Protein AF-A0A0E9LWM4-F1 (afdb_monomer)

InterPro domains:
  IPR005920 Imidazolonepropionase [PTHR42752] (3-255)
  IPR013108 Amidohydrolase 3 [PF07969] (67-231)
  IPR032466 Metal-dependent hydrolase [SSF51556] (3-216)

Structure (mmCIF, N/CA/C/O backbone):
data_AF-A0A0E9LWM4-F1
#
_entry.id   AF-A0A0E9LWM4-F1
#
loop_
_atom_site.group_PDB
_atom_site.id
_atom_site.type_symbol
_atom_site.label_atom_id
_atom_site.label_alt_id
_atom_site.label_comp_id
_atom_site.label_asym_id
_atom_site.label_entity_id
_atom_site.label_seq_id
_atom_site.pdbx_PDB_ins_code
_atom_site.Cartn_x
_atom_site.Cartn_y
_atom_site.Cartn_z
_atom_site.occupancy
_atom_site.B_iso_or_equiv
_atom_site.auth_seq_id
_atom_site.auth_comp_id
_atom_site.auth_asym_id
_atom_site.auth_atom_id
_atom_site.pdbx_PDB_model_num
ATOM 1 N N . MET A 1 1 ? 18.763 -10.285 -9.146 1.00 68.38 1 MET A N 1
ATOM 2 C CA . MET A 1 1 ? 17.751 -11.094 -8.396 1.00 68.38 1 MET A CA 1
ATOM 3 C C . MET A 1 1 ? 16.969 -11.941 -9.397 1.00 68.38 1 MET A C 1
ATOM 5 O O . MET A 1 1 ? 16.764 -11.478 -10.507 1.00 68.38 1 MET A O 1
ATOM 9 N N . SER A 1 2 ? 16.616 -13.193 -9.080 1.00 87.00 2 SER A N 1
ATOM 10 C CA . SER A 1 2 ? 16.113 -14.162 -10.077 1.00 87.00 2 SER A CA 1
ATOM 11 C C . SER A 1 2 ? 14.647 -14.530 -9.843 1.00 87.00 2 SER A C 1
ATOM 13 O O . SER A 1 2 ? 14.146 -14.398 -8.728 1.00 87.00 2 SER A O 1
ATOM 15 N N . VAL A 1 3 ? 13.989 -15.102 -10.860 1.00 92.06 3 VAL A N 1
ATOM 16 C CA . VAL A 1 3 ? 12.615 -15.645 -10.767 1.00 92.06 3 VAL A CA 1
ATOM 17 C C . VAL A 1 3 ? 12.435 -16.563 -9.552 1.00 92.06 3 VAL A C 1
ATOM 19 O O . VAL A 1 3 ? 11.403 -16.521 -8.891 1.00 92.06 3 VAL A O 1
ATOM 22 N N . ASN A 1 4 ? 13.435 -17.385 -9.226 1.00 94.69 4 ASN A N 1
ATOM 23 C CA . ASN A 1 4 ? 13.350 -18.292 -8.080 1.00 94.69 4 ASN A CA 1
ATOM 24 C C . ASN A 1 4 ? 13.408 -17.548 -6.738 1.00 94.69 4 ASN A C 1
ATOM 26 O O . ASN A 1 4 ? 12.760 -17.978 -5.788 1.00 94.69 4 ASN A O 1
ATOM 30 N N . HIS A 1 5 ? 14.151 -16.440 -6.654 1.00 95.62 5 HIS A N 1
ATOM 31 C CA . HIS A 1 5 ? 14.196 -15.614 -5.448 1.00 95.62 5 HIS A CA 1
ATOM 32 C C . HIS A 1 5 ? 12.851 -14.921 -5.193 1.00 95.62 5 HIS A C 1
ATOM 34 O O . HIS A 1 5 ? 12.358 -14.978 -4.070 1.00 95.62 5 HIS A O 1
ATOM 40 N N . GLU A 1 6 ? 12.214 -14.375 -6.231 1.00 97.19 6 GLU A N 1
ATOM 41 C CA . GLU A 1 6 ? 10.876 -13.768 -6.127 1.00 97.19 6 GLU A CA 1
ATOM 42 C C . GLU A 1 6 ? 9.819 -14.784 -5.675 1.00 97.19 6 GLU A C 1
ATOM 44 O O . GLU A 1 6 ? 9.069 -14.559 -4.724 1.00 97.19 6 GLU A O 1
ATOM 49 N N . LEU A 1 7 ? 9.806 -15.970 -6.296 1.00 98.06 7 LEU A N 1
ATOM 50 C CA . LEU A 1 7 ? 8.892 -17.045 -5.900 1.00 98.06 7 LEU A CA 1
ATOM 51 C C . LEU A 1 7 ? 9.138 -17.504 -4.460 1.00 98.06 7 LEU A C 1
ATOM 53 O O . LEU A 1 7 ? 8.176 -17.786 -3.747 1.00 98.06 7 LEU A O 1
ATOM 57 N N . LYS A 1 8 ? 10.402 -17.559 -4.023 1.00 98.19 8 LYS A N 1
ATOM 58 C CA . LYS A 1 8 ? 10.760 -17.914 -2.645 1.00 98.19 8 LYS A CA 1
ATOM 59 C C . LYS A 1 8 ? 10.192 -16.905 -1.643 1.00 98.19 8 LYS A C 1
ATOM 61 O O . LYS A 1 8 ? 9.679 -17.329 -0.612 1.00 98.19 8 LYS A O 1
ATOM 66 N N . ILE A 1 9 ? 10.247 -15.604 -1.935 1.00 97.94 9 ILE A N 1
ATOM 67 C CA . ILE A 1 9 ? 9.676 -14.566 -1.059 1.00 97.94 9 ILE A CA 1
ATOM 68 C C . ILE A 1 9 ? 8.156 -14.718 -0.970 1.00 97.94 9 ILE A C 1
ATOM 70 O O . ILE A 1 9 ? 7.614 -14.775 0.131 1.00 97.94 9 ILE A O 1
ATOM 74 N N . LEU A 1 10 ? 7.463 -14.878 -2.101 1.00 98.38 10 LEU A N 1
ATOM 75 C CA . LEU A 1 10 ? 6.009 -15.077 -2.093 1.00 98.38 10 LEU A CA 1
ATOM 76 C C . LEU A 1 10 ? 5.598 -16.366 -1.361 1.00 98.38 10 LEU A C 1
ATOM 78 O O . LEU A 1 10 ? 4.592 -16.398 -0.652 1.00 98.38 10 LEU A O 1
ATOM 82 N N . GLN A 1 11 ? 6.393 -17.432 -1.484 1.00 98.06 11 GLN A N 1
ATOM 83 C CA . GLN A 1 11 ? 6.193 -18.662 -0.716 1.00 98.06 11 GLN A CA 1
ATOM 84 C C . GLN A 1 11 ? 6.401 -18.445 0.785 1.00 98.06 11 GLN A C 1
ATOM 86 O O . GLN A 1 11 ? 5.624 -18.984 1.571 1.00 98.06 11 GLN A O 1
ATOM 91 N N . ALA A 1 12 ? 7.401 -17.652 1.177 1.00 98.06 12 ALA A N 1
ATOM 92 C CA . ALA A 1 12 ? 7.633 -17.300 2.573 1.00 98.06 12 ALA A CA 1
ATOM 93 C C . ALA A 1 12 ? 6.464 -16.484 3.148 1.00 98.06 12 ALA A C 1
ATOM 95 O O . ALA A 1 12 ? 6.026 -16.781 4.254 1.00 98.06 12 ALA A O 1
ATOM 96 N N . ILE A 1 13 ? 5.894 -15.541 2.384 1.00 97.81 13 ILE A N 1
ATOM 97 C CA . ILE A 1 13 ? 4.685 -14.801 2.792 1.00 97.81 13 ILE A CA 1
ATOM 98 C C . ILE A 1 13 ? 3.521 -15.771 3.017 1.00 97.81 13 ILE A C 1
ATOM 100 O O . ILE A 1 13 ? 2.882 -15.731 4.063 1.00 97.81 13 ILE A O 1
ATOM 104 N N . ARG A 1 14 ? 3.283 -16.700 2.082 1.00 96.62 14 ARG A N 1
ATOM 105 C CA . ARG A 1 14 ? 2.223 -17.709 2.229 1.00 96.62 14 ARG A CA 1
ATOM 106 C C . ARG A 1 14 ? 2.438 -18.619 3.440 1.00 96.62 14 ARG A C 1
ATOM 108 O O . ARG A 1 14 ? 1.474 -19.007 4.083 1.00 96.62 14 ARG A O 1
ATOM 115 N N . GLN A 1 15 ? 3.681 -18.990 3.743 1.00 96.88 15 GLN A N 1
ATOM 116 C CA . GLN A 1 15 ? 3.995 -19.763 4.947 1.00 96.88 15 GLN A CA 1
ATOM 117 C C . GLN A 1 15 ? 3.757 -18.935 6.212 1.00 96.88 15 GLN A C 1
ATOM 119 O O . GLN A 1 15 ? 3.125 -19.428 7.142 1.00 96.88 15 GLN A O 1
ATOM 124 N N . ALA A 1 16 ? 4.205 -17.679 6.234 1.00 97.25 16 ALA A N 1
ATOM 125 C CA . ALA A 1 16 ? 4.017 -16.775 7.363 1.00 97.25 16 ALA A CA 1
ATOM 126 C C . ALA A 1 16 ? 2.532 -16.536 7.671 1.00 97.25 16 ALA A C 1
ATOM 128 O O . ALA A 1 16 ? 2.163 -16.578 8.839 1.00 97.25 16 ALA A O 1
ATOM 129 N N . ASP A 1 17 ? 1.681 -16.405 6.648 1.00 96.25 17 ASP A N 1
ATOM 130 C CA . ASP A 1 17 ? 0.223 -16.246 6.790 1.00 96.25 17 ASP A CA 1
ATOM 131 C C . ASP A 1 17 ? -0.431 -17.397 7.578 1.00 96.25 17 ASP A C 1
ATOM 133 O O . ASP A 1 17 ? -1.412 -17.200 8.284 1.00 96.25 17 ASP A O 1
ATOM 137 N N . THR A 1 18 ? 0.147 -18.605 7.530 1.00 94.81 18 THR A N 1
ATOM 138 C CA . THR A 1 18 ? -0.338 -19.755 8.322 1.00 94.81 18 THR A CA 1
ATOM 139 C C . THR A 1 18 ? 0.151 -19.767 9.772 1.00 94.81 18 THR A C 1
ATOM 141 O O . THR A 1 18 ? -0.353 -20.540 10.584 1.00 94.81 18 THR A O 1
ATOM 144 N N . LEU A 1 19 ? 1.155 -18.948 10.093 1.00 94.88 19 LEU A N 1
ATOM 145 C CA . LEU A 1 19 ? 1.850 -18.936 11.382 1.00 94.88 19 LEU A CA 1
ATOM 146 C C . LEU A 1 19 ? 1.537 -17.688 12.212 1.00 94.88 19 LEU A C 1
ATOM 148 O O . LEU A 1 19 ? 1.770 -17.692 13.421 1.00 94.88 19 LEU A O 1
ATOM 152 N N . CYS A 1 20 ? 1.050 -16.618 11.585 1.00 91.94 20 CYS A N 1
ATOM 153 C CA . CYS A 1 20 ? 0.749 -15.362 12.253 1.00 91.94 20 CYS A CA 1
ATOM 154 C C . CYS A 1 20 ? -0.759 -15.112 12.373 1.00 91.94 20 CYS A C 1
ATOM 156 O O . CYS A 1 20 ? -1.565 -15.613 11.599 1.00 91.94 20 CYS A O 1
ATOM 158 N N . VAL A 1 21 ? -1.142 -14.310 13.368 1.00 91.06 21 VAL A N 1
ATOM 159 C CA . VAL A 1 21 ? -2.535 -13.877 13.563 1.00 91.06 21 VAL A CA 1
ATOM 160 C C . VAL A 1 21 ? -3.035 -12.943 12.445 1.00 91.06 21 VAL A C 1
ATOM 162 O O . VAL A 1 21 ? -4.185 -13.096 12.021 1.00 91.06 21 VAL A O 1
ATOM 165 N N . PRO A 1 22 ? -2.245 -11.959 11.960 1.00 91.44 22 PRO A N 1
ATOM 166 C CA . PRO A 1 22 ? -2.664 -11.118 10.845 1.00 91.44 22 PRO A CA 1
ATOM 167 C C . PRO A 1 22 ? -2.843 -11.933 9.565 1.00 91.44 22 PRO A C 1
ATOM 169 O O . PRO A 1 22 ? -2.058 -12.834 9.296 1.00 91.44 22 PRO A O 1
ATOM 172 N N . GLN A 1 23 ? -3.827 -11.552 8.748 1.00 94.75 23 GLN A N 1
ATOM 173 C CA . GLN A 1 23 ? -3.911 -12.043 7.375 1.00 94.75 23 GLN A CA 1
ATOM 174 C C . GLN A 1 23 ? -2.928 -11.265 6.496 1.00 94.75 23 GLN A C 1
ATOM 176 O O . GLN A 1 23 ? -2.964 -10.032 6.468 1.00 94.75 23 GLN A O 1
ATOM 181 N N . LEU A 1 24 ? -2.106 -11.981 5.739 1.00 97.06 24 LEU A N 1
ATOM 182 C CA . LEU A 1 24 ? -1.157 -11.427 4.784 1.00 97.06 24 LEU A CA 1
ATOM 183 C C . LEU A 1 24 ? -1.731 -11.501 3.366 1.00 97.06 24 LEU A C 1
ATOM 185 O O . LEU A 1 24 ? -2.231 -12.532 2.921 1.00 97.06 24 LEU A O 1
ATOM 189 N N . ILE A 1 25 ? -1.639 -10.393 2.630 1.00 97.19 25 ILE A N 1
ATOM 190 C CA . ILE A 1 25 ? -2.068 -10.313 1.230 1.00 97.19 25 ILE A CA 1
ATOM 191 C C . ILE A 1 25 ? -0.820 -10.101 0.375 1.00 97.19 25 ILE A C 1
ATOM 193 O O . ILE A 1 25 ? -0.285 -8.993 0.355 1.00 97.19 25 ILE A O 1
ATOM 197 N N . PRO A 1 26 ? -0.318 -11.149 -0.298 1.00 98.06 26 PRO A N 1
ATOM 198 C CA . PRO A 1 26 ? 0.911 -11.053 -1.069 1.00 98.06 26 PRO A CA 1
ATOM 199 C C . PRO A 1 26 ? 0.722 -10.230 -2.348 1.00 98.06 26 PRO A C 1
ATOM 201 O O . PRO A 1 26 ? -0.233 -10.429 -3.106 1.00 98.06 26 PRO A O 1
ATOM 204 N N . THR A 1 27 ? 1.709 -9.378 -2.621 1.00 98.50 27 THR A N 1
ATOM 205 C CA . THR A 1 27 ? 1.871 -8.627 -3.870 1.00 98.50 27 THR A CA 1
ATOM 206 C C . THR A 1 27 ? 3.224 -8.975 -4.484 1.00 98.50 27 THR A C 1
ATOM 208 O O . THR A 1 27 ? 4.239 -9.013 -3.792 1.00 98.50 27 THR A O 1
ATOM 211 N N . CYS A 1 28 ? 3.251 -9.260 -5.785 1.00 98.56 28 CYS A N 1
ATOM 212 C CA . CYS A 1 28 ? 4.482 -9.551 -6.515 1.00 98.56 28 CYS A CA 1
ATOM 213 C C . CYS A 1 28 ? 5.136 -8.252 -7.015 1.00 98.56 28 CYS A C 1
ATOM 215 O O .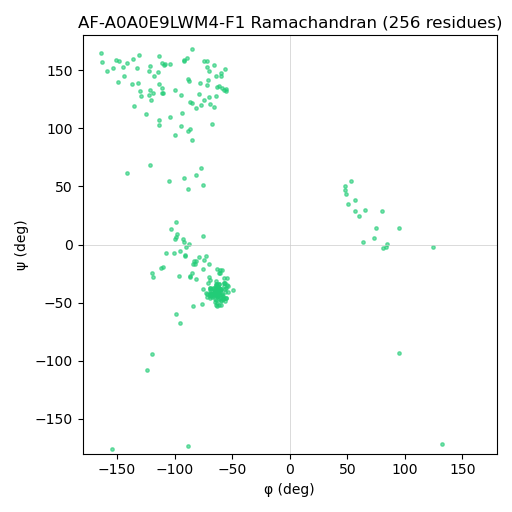 CYS A 1 28 ? 4.750 -7.737 -8.065 1.00 98.56 28 CYS A O 1
ATOM 217 N N . LEU A 1 29 ? 6.153 -7.767 -6.296 1.00 98.38 29 LEU A N 1
ATOM 218 C CA . LEU A 1 29 ? 6.945 -6.574 -6.632 1.00 98.38 29 LEU A CA 1
ATOM 219 C C . LEU A 1 29 ? 8.336 -6.954 -7.178 1.00 98.38 29 LEU A C 1
ATOM 221 O O . LEU A 1 29 ? 9.372 -6.521 -6.690 1.00 98.38 29 LEU A O 1
ATOM 225 N N . ALA A 1 30 ? 8.374 -7.789 -8.218 1.00 97.75 30 ALA A N 1
ATOM 226 C CA . ALA A 1 30 ? 9.635 -8.142 -8.886 1.00 97.75 30 ALA A CA 1
ATOM 227 C C . ALA A 1 30 ? 10.173 -7.011 -9.784 1.00 97.75 30 ALA A C 1
ATOM 229 O O . ALA A 1 30 ? 11.364 -6.960 -10.102 1.00 97.75 30 ALA A O 1
ATOM 230 N N . ALA A 1 31 ? 9.289 -6.094 -10.192 1.00 98.00 31 ALA A N 1
ATOM 231 C CA . ALA A 1 31 ? 9.617 -4.868 -10.909 1.00 98.00 31 ALA A CA 1
ATOM 232 C C . ALA A 1 31 ? 9.916 -3.719 -9.924 1.00 98.00 31 ALA A C 1
ATOM 234 O O . ALA A 1 31 ? 9.382 -2.622 -10.050 1.00 98.00 31 ALA A O 1
ATOM 235 N N . HIS A 1 32 ? 10.753 -3.984 -8.918 1.00 97.38 32 HIS A N 1
ATOM 236 C CA . HIS A 1 32 ? 11.176 -2.975 -7.944 1.00 97.38 32 HIS A CA 1
ATOM 237 C C . HIS A 1 32 ? 12.356 -2.152 -8.469 1.00 97.38 32 HIS A C 1
ATOM 239 O O . HIS A 1 32 ? 12.307 -0.935 -8.521 1.00 97.38 32 HIS A O 1
ATOM 245 N N . LEU A 1 33 ? 13.420 -2.817 -8.910 1.00 96.12 33 LEU A N 1
ATOM 246 C CA . LEU A 1 33 ? 14.561 -2.195 -9.576 1.00 96.12 33 LEU A CA 1
ATOM 247 C C . LEU A 1 33 ? 15.072 -3.151 -10.645 1.00 96.12 33 LEU A C 1
ATOM 249 O O . LEU A 1 33 ? 14.944 -4.371 -10.501 1.00 96.12 33 LEU A O 1
ATOM 253 N N . LEU A 1 34 ? 15.690 -2.609 -11.692 1.00 96.06 34 LEU A N 1
ATOM 254 C CA . LEU A 1 34 ? 16.446 -3.418 -12.639 1.00 96.06 34 LEU A CA 1
ATOM 255 C C . LEU A 1 34 ? 17.666 -4.018 -11.915 1.00 96.06 34 LEU A C 1
ATOM 257 O O . LEU A 1 34 ? 18.506 -3.262 -11.413 1.00 96.06 34 LEU A O 1
ATOM 261 N N . PRO A 1 35 ? 17.796 -5.356 -11.817 1.00 94.56 35 PRO A N 1
ATOM 262 C CA . PRO A 1 35 ? 18.951 -5.948 -11.164 1.00 94.56 35 PRO A CA 1
ATOM 263 C C . PRO A 1 35 ? 20.245 -5.578 -11.892 1.00 94.56 35 PRO A C 1
ATOM 265 O O . PRO A 1 35 ? 20.317 -5.660 -13.114 1.00 94.56 35 PRO A O 1
ATOM 268 N N . ARG A 1 36 ? 21.291 -5.217 -11.139 1.00 92.62 36 ARG A N 1
ATOM 269 C CA . ARG A 1 36 ? 22.600 -4.827 -11.705 1.00 92.62 36 ARG A CA 1
ATOM 270 C C . ARG A 1 36 ? 23.263 -5.938 -12.525 1.00 92.62 36 ARG A C 1
ATOM 272 O O . ARG A 1 36 ? 24.119 -5.655 -13.350 1.00 92.62 36 ARG A O 1
ATOM 279 N N . ASP A 1 37 ? 22.900 -7.184 -12.240 1.00 93.06 37 ASP A N 1
ATOM 280 C CA . ASP A 1 37 ? 23.371 -8.403 -12.894 1.00 93.06 37 ASP A CA 1
ATOM 281 C C . ASP A 1 37 ? 22.488 -8.844 -14.075 1.00 93.06 37 ASP A C 1
ATOM 283 O O . ASP A 1 37 ? 22.749 -9.888 -14.669 1.00 93.06 37 ASP A O 1
ATOM 287 N N . PHE A 1 38 ? 21.434 -8.092 -14.414 1.00 94.56 38 PHE A N 1
ATOM 288 C CA . PHE A 1 38 ? 20.589 -8.396 -15.564 1.00 94.56 38 PHE A CA 1
ATOM 289 C C . PHE A 1 38 ? 21.185 -7.807 -16.847 1.00 94.56 38 PHE A C 1
ATOM 291 O O . PHE A 1 38 ? 21.364 -6.596 -16.967 1.00 94.56 38 PHE A O 1
ATOM 298 N N . GLU A 1 39 ? 21.456 -8.665 -17.827 1.00 94.19 39 GLU A N 1
ATOM 299 C CA . GLU A 1 39 ? 21.885 -8.241 -19.157 1.00 94.19 39 GLU A CA 1
ATOM 300 C C . GLU A 1 39 ? 20.671 -7.837 -20.002 1.00 94.19 39 GLU A C 1
ATOM 302 O O . GLU A 1 39 ? 19.802 -8.659 -20.294 1.00 94.19 39 GLU A O 1
ATOM 307 N N . GLY A 1 40 ? 20.618 -6.571 -20.415 1.00 94.44 40 GLY A N 1
ATOM 308 C CA . GLY A 1 40 ? 19.570 -6.046 -21.289 1.00 94.44 40 GLY A CA 1
ATOM 309 C C . GLY A 1 40 ? 18.972 -4.739 -20.784 1.00 94.44 40 GLY A C 1
ATOM 310 O O . GLY A 1 40 ? 19.467 -4.115 -19.847 1.00 94.44 40 GLY A O 1
ATOM 311 N N . SER A 1 41 ? 17.903 -4.307 -21.443 1.00 96.44 41 SER A N 1
ATOM 312 C CA . SER A 1 41 ? 17.168 -3.096 -21.081 1.00 96.44 41 SER A CA 1
ATOM 313 C C . SER A 1 41 ? 16.122 -3.353 -19.990 1.00 96.44 41 SER A C 1
ATOM 315 O O . SER A 1 41 ? 15.737 -4.494 -19.718 1.00 96.44 41 SER A O 1
ATOM 317 N N . GLU A 1 42 ? 15.571 -2.276 -19.420 1.00 96.56 42 GLU A N 1
ATOM 318 C CA . GLU A 1 42 ? 14.389 -2.363 -18.552 1.00 96.56 42 GLU A CA 1
ATOM 319 C C . GLU A 1 42 ? 13.218 -3.098 -19.230 1.00 96.56 42 GLU A C 1
ATOM 321 O O . GLU A 1 42 ? 12.502 -3.870 -18.591 1.00 96.56 42 GLU A O 1
ATOM 326 N N . ALA A 1 43 ? 13.051 -2.923 -20.545 1.00 97.06 43 ALA A N 1
ATOM 327 C CA . ALA A 1 43 ? 11.993 -3.567 -21.309 1.00 97.06 43 ALA A CA 1
ATOM 328 C C . ALA A 1 43 ? 12.222 -5.081 -21.425 1.00 97.06 43 ALA A C 1
ATOM 330 O O . ALA A 1 43 ? 11.262 -5.850 -21.323 1.00 97.06 43 ALA A O 1
ATOM 331 N N . ASP A 1 44 ? 13.477 -5.510 -21.583 1.00 97.69 44 ASP A N 1
ATOM 332 C CA . ASP A 1 44 ? 13.845 -6.928 -21.615 1.00 97.69 44 ASP A CA 1
ATOM 333 C C . ASP A 1 44 ? 13.595 -7.585 -20.256 1.00 97.69 44 ASP A C 1
ATOM 335 O O . ASP A 1 44 ? 13.032 -8.680 -20.197 1.00 97.69 44 ASP A O 1
ATOM 339 N N . TYR A 1 45 ? 13.917 -6.892 -19.159 1.00 98.12 45 TYR A N 1
ATOM 340 C CA . TYR A 1 45 ? 13.648 -7.385 -17.808 1.00 98.12 45 TYR A CA 1
ATOM 341 C C . TYR A 1 45 ? 12.150 -7.511 -17.528 1.00 98.12 45 TYR A C 1
ATOM 343 O O . TYR A 1 45 ? 11.681 -8.575 -17.121 1.00 98.12 45 TYR A O 1
ATOM 351 N N . LEU A 1 46 ? 11.361 -6.471 -17.808 1.00 98.44 46 LEU A N 1
ATOM 352 C CA . LEU A 1 46 ? 9.908 -6.529 -17.624 1.00 98.44 46 LEU A CA 1
ATOM 353 C C . LEU A 1 46 ? 9.267 -7.604 -18.515 1.00 98.44 46 LEU A C 1
ATOM 355 O O . LEU A 1 46 ? 8.366 -8.321 -18.072 1.00 98.44 46 LEU A O 1
ATOM 359 N N . SER A 1 47 ? 9.762 -7.780 -19.745 1.00 98.12 47 SER A N 1
ATOM 360 C CA . SER A 1 47 ? 9.361 -8.888 -20.617 1.00 98.12 47 SER A CA 1
ATOM 361 C C . SER A 1 47 ? 9.719 -10.243 -19.999 1.00 98.12 47 SER A C 1
ATOM 363 O O . SER A 1 47 ? 8.884 -11.150 -19.977 1.00 98.12 47 SER A O 1
ATOM 365 N N . HIS A 1 48 ? 10.918 -10.386 -19.430 1.00 98.19 48 HIS A N 1
ATOM 366 C CA . HIS A 1 48 ? 11.336 -11.599 -18.733 1.00 98.19 48 HIS A CA 1
ATOM 367 C C . HIS A 1 48 ? 10.397 -11.932 -17.561 1.00 98.19 48 HIS A C 1
ATOM 369 O O . HIS A 1 48 ? 9.963 -13.081 -17.427 1.00 98.19 48 HIS A O 1
ATOM 375 N N . LEU A 1 49 ? 10.003 -10.938 -16.756 1.00 98.44 49 LEU A N 1
ATOM 376 C CA . LEU A 1 49 ? 9.039 -11.126 -15.666 1.00 98.44 49 LEU A CA 1
ATOM 377 C C . LEU A 1 49 ? 7.677 -11.614 -16.181 1.00 98.44 49 LEU A C 1
ATOM 379 O O . LEU A 1 49 ? 7.127 -12.582 -15.644 1.00 98.44 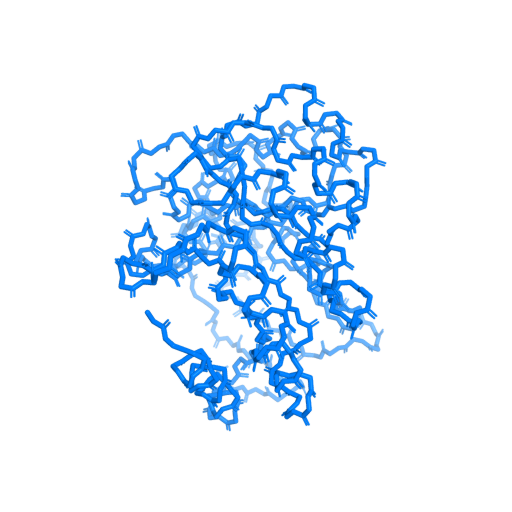49 LEU A O 1
ATOM 383 N N . VAL A 1 50 ? 7.159 -11.000 -17.249 1.00 98.56 50 VAL A N 1
ATOM 384 C CA . VAL A 1 50 ? 5.872 -11.374 -17.862 1.00 98.56 50 VAL A CA 1
ATOM 385 C C . VAL A 1 50 ? 5.888 -12.807 -18.394 1.00 98.56 50 VAL A C 1
ATOM 387 O O . VAL A 1 50 ? 4.908 -13.527 -18.217 1.00 98.56 50 VAL A O 1
ATOM 390 N N . HIS A 1 51 ? 6.981 -13.251 -19.018 1.00 98.25 51 HIS A N 1
ATOM 391 C CA . HIS A 1 51 ? 7.036 -14.576 -19.645 1.00 98.25 51 HIS A CA 1
ATOM 392 C C . HIS A 1 51 ? 7.453 -15.698 -18.684 1.00 98.25 51 HIS A C 1
ATOM 394 O O . HIS A 1 51 ? 7.043 -16.845 -18.873 1.00 98.25 51 HIS A O 1
ATOM 400 N N . HIS A 1 52 ? 8.242 -15.402 -17.645 1.00 98.12 52 HIS A N 1
ATOM 401 C CA . HIS A 1 52 ? 8.861 -16.441 -16.812 1.00 98.12 52 HIS A CA 1
ATOM 402 C C . HIS A 1 52 ? 8.450 -16.421 -15.337 1.00 98.12 52 HIS A C 1
ATOM 404 O O . HIS A 1 52 ? 8.466 -17.487 -14.707 1.00 98.12 52 HIS A O 1
ATOM 410 N N . LEU A 1 53 ? 8.073 -15.263 -14.781 1.00 98.44 53 LEU A N 1
ATOM 411 C CA . LEU A 1 53 ? 7.674 -15.132 -13.376 1.00 98.44 53 LEU A CA 1
ATOM 412 C C . LEU A 1 53 ? 6.153 -15.136 -13.213 1.00 98.44 53 LEU A C 1
ATOM 414 O O . LEU A 1 53 ? 5.617 -16.029 -12.554 1.00 98.44 53 LEU A O 1
ATOM 418 N N . LEU A 1 54 ? 5.451 -14.179 -13.825 1.00 98.62 54 LEU A N 1
ATOM 419 C CA . LEU A 1 54 ? 4.011 -13.985 -13.621 1.00 98.62 54 LEU A CA 1
ATOM 420 C C . LEU A 1 54 ? 3.162 -15.242 -13.913 1.00 98.62 54 LEU A C 1
ATOM 422 O O . LEU A 1 54 ? 2.256 -15.532 -13.124 1.00 98.62 54 LEU A O 1
ATOM 426 N N . PRO A 1 55 ? 3.461 -16.070 -14.940 1.00 98.44 55 PRO A N 1
ATOM 427 C CA . PRO A 1 55 ? 2.728 -17.314 -15.167 1.00 98.44 55 PRO A CA 1
ATOM 428 C C . PRO A 1 55 ? 2.882 -18.306 -14.011 1.00 98.44 55 PRO A C 1
ATOM 430 O O . PRO A 1 55 ? 1.937 -19.019 -13.677 1.00 98.44 55 PRO A O 1
ATOM 433 N N . LYS A 1 56 ? 4.052 -18.338 -13.358 1.00 98.50 56 LYS A N 1
ATOM 434 C CA . LYS A 1 56 ? 4.297 -19.184 -12.181 1.00 98.50 56 LYS A CA 1
ATOM 435 C C . LYS A 1 56 ? 3.572 -18.638 -10.953 1.00 98.50 56 LYS A C 1
ATOM 437 O O . LYS A 1 56 ? 2.965 -19.423 -10.231 1.00 98.50 56 LYS A O 1
ATOM 442 N N . VAL A 1 57 ? 3.577 -17.318 -10.752 1.00 98.50 57 VAL A N 1
ATOM 443 C CA . VAL A 1 57 ? 2.824 -16.665 -9.665 1.00 98.50 57 VAL A CA 1
ATOM 444 C C . VAL A 1 57 ? 1.335 -17.015 -9.758 1.00 98.50 57 VAL A C 1
ATOM 446 O O . VAL A 1 57 ? 0.761 -17.447 -8.758 1.00 98.50 57 VAL A O 1
ATOM 449 N N . ARG A 1 58 ? 0.740 -16.944 -10.962 1.00 97.38 58 ARG A N 1
ATOM 450 C CA . ARG A 1 58 ? -0.645 -17.392 -11.213 1.00 97.38 58 ARG A CA 1
ATOM 451 C C . ARG A 1 58 ? -0.821 -18.886 -10.977 1.00 97.38 58 ARG A C 1
ATOM 453 O O . ARG A 1 58 ? -1.696 -19.274 -10.213 1.00 97.38 58 ARG A O 1
ATOM 460 N N . LYS A 1 59 ? 0.012 -19.721 -11.612 1.00 96.94 59 LYS A N 1
ATOM 461 C CA . LYS A 1 59 ? -0.093 -21.189 -11.548 1.00 96.94 59 LYS A CA 1
ATOM 462 C C . LYS A 1 59 ? -0.065 -21.715 -10.112 1.00 96.94 59 LYS A C 1
ATOM 464 O O . LYS A 1 59 ? -0.743 -22.688 -9.809 1.00 96.94 59 LYS A O 1
ATOM 469 N N . PHE A 1 60 ? 0.742 -21.101 -9.250 1.00 97.12 60 PHE A N 1
ATOM 470 C CA . PHE A 1 60 ? 0.902 -21.519 -7.858 1.00 97.12 60 PHE A CA 1
ATOM 471 C C . PHE A 1 60 ? 0.066 -20.698 -6.866 1.00 97.12 60 PHE A C 1
ATOM 473 O O . PHE A 1 60 ? 0.235 -20.892 -5.660 1.00 97.12 60 PHE A O 1
ATOM 480 N N . HIS A 1 61 ? -0.807 -19.807 -7.359 1.00 96.88 61 HIS A N 1
ATOM 481 C CA . HIS A 1 61 ? -1.656 -18.916 -6.561 1.00 96.88 61 HIS A CA 1
ATOM 482 C C . HIS A 1 61 ? -0.876 -18.193 -5.454 1.00 96.88 61 HIS A C 1
ATOM 484 O O . HIS A 1 61 ? -1.263 -18.197 -4.288 1.00 96.88 61 HIS A O 1
ATOM 490 N N . LEU A 1 62 ? 0.283 -17.636 -5.816 1.00 98.00 62 LEU A N 1
ATOM 491 C CA . LEU A 1 62 ? 1.196 -17.009 -4.858 1.00 98.00 62 LEU A CA 1
ATOM 492 C C . LEU A 1 62 ? 0.868 -15.540 -4.585 1.00 98.00 62 LEU A C 1
ATOM 494 O O . LEU A 1 62 ? 1.194 -15.048 -3.514 1.00 98.00 62 LEU A O 1
ATOM 498 N N . ALA A 1 63 ? 0.244 -14.852 -5.540 1.00 98.00 63 ALA A N 1
ATOM 499 C CA . ALA A 1 63 ? -0.257 -13.491 -5.400 1.00 98.00 63 ALA A CA 1
ATOM 500 C C . ALA A 1 63 ? -1.341 -13.230 -6.453 1.00 98.00 63 ALA A C 1
ATOM 502 O O . ALA A 1 63 ? -1.275 -13.770 -7.560 1.00 98.00 63 ALA A O 1
ATOM 503 N N . ASN A 1 64 ? -2.303 -12.369 -6.118 1.00 97.38 64 ASN A N 1
ATOM 504 C CA . ASN A 1 64 ? -3.292 -11.842 -7.069 1.00 97.38 64 ASN A CA 1
ATOM 505 C C . ASN A 1 64 ? -2.943 -10.429 -7.553 1.00 97.38 64 ASN A C 1
ATOM 507 O O . ASN A 1 64 ? -3.563 -9.932 -8.488 1.00 97.38 64 ASN A O 1
ATOM 511 N N . ARG A 1 65 ? -1.916 -9.817 -6.955 1.00 98.31 65 ARG A N 1
ATOM 512 C CA . ARG A 1 65 ? -1.480 -8.449 -7.227 1.00 98.31 65 ARG A CA 1
ATOM 513 C C . ARG A 1 65 ? -0.061 -8.433 -7.766 1.00 98.31 65 ARG A C 1
ATOM 515 O O . ARG A 1 65 ? 0.780 -9.224 -7.325 1.00 98.31 65 ARG A O 1
ATOM 522 N N . VAL A 1 66 ? 0.205 -7.504 -8.671 1.00 98.75 66 VAL A N 1
ATOM 523 C CA . VAL A 1 66 ? 1.558 -7.130 -9.085 1.00 98.75 66 VAL A CA 1
ATOM 524 C C . VAL A 1 66 ? 1.782 -5.655 -8.829 1.00 98.75 66 VAL A C 1
ATOM 526 O O . VAL A 1 66 ? 0.842 -4.864 -8.846 1.00 98.75 66 VAL A O 1
ATOM 529 N N . ASP A 1 67 ? 3.039 -5.309 -8.626 1.00 98.81 67 ASP A N 1
ATOM 530 C CA . ASP A 1 67 ? 3.466 -3.948 -8.352 1.00 98.81 67 ASP A CA 1
ATOM 531 C C . ASP A 1 67 ? 4.720 -3.620 -9.163 1.00 98.81 67 ASP A C 1
ATOM 533 O O . ASP A 1 67 ? 5.414 -4.520 -9.661 1.00 98.81 67 ASP A O 1
ATOM 537 N N . ILE A 1 68 ? 4.972 -2.331 -9.333 1.00 98.81 68 ILE A N 1
ATOM 538 C CA . ILE A 1 68 ? 6.116 -1.781 -10.044 1.00 98.81 68 ILE A CA 1
ATOM 539 C C . ILE A 1 68 ? 6.503 -0.436 -9.442 1.00 98.81 68 ILE A C 1
ATOM 541 O O . ILE A 1 68 ? 5.643 0.390 -9.143 1.00 98.81 68 ILE A O 1
ATOM 545 N N . PHE A 1 69 ? 7.807 -0.205 -9.319 1.00 98.62 69 PHE A N 1
ATOM 546 C CA . PHE A 1 69 ? 8.343 1.087 -8.918 1.00 98.62 69 PHE A CA 1
ATOM 547 C C . PHE A 1 69 ? 8.677 1.932 -10.146 1.00 98.62 69 PHE A C 1
ATOM 549 O O . PHE A 1 69 ? 9.559 1.587 -10.936 1.00 98.62 69 PHE A O 1
ATOM 556 N N . VAL A 1 70 ? 7.932 3.022 -10.321 1.00 98.56 70 VAL A N 1
ATOM 557 C CA . VAL A 1 70 ? 8.071 3.948 -11.445 1.00 98.56 70 VAL A CA 1
ATOM 558 C C . VAL A 1 70 ? 8.777 5.200 -10.956 1.00 98.56 70 VAL A C 1
ATOM 560 O O . VAL A 1 70 ? 8.225 5.973 -10.177 1.00 98.56 70 VAL A O 1
ATOM 563 N N . GLU A 1 71 ? 10.019 5.361 -11.400 1.00 97.00 71 GLU A N 1
ATOM 564 C CA . GLU A 1 71 ? 10.928 6.418 -10.961 1.00 97.00 71 GLU A CA 1
ATOM 565 C C . GLU A 1 71 ? 12.081 6.549 -11.969 1.00 97.00 71 GLU A C 1
ATOM 567 O O . GLU A 1 71 ? 12.400 5.582 -12.667 1.00 97.00 71 GLU A O 1
ATOM 572 N N . GLU A 1 72 ? 12.748 7.705 -12.026 1.00 93.56 72 GLU A N 1
ATOM 573 C CA . GLU A 1 72 ? 13.877 7.951 -12.943 1.00 93.56 72 GLU A CA 1
ATOM 574 C C . GLU A 1 72 ? 14.999 6.908 -12.809 1.00 93.56 72 GLU A C 1
ATOM 576 O O . GLU A 1 72 ? 15.615 6.520 -13.800 1.00 93.56 72 GLU A O 1
ATOM 581 N N . ASN A 1 73 ? 15.237 6.421 -11.587 1.00 91.62 73 ASN A N 1
ATOM 582 C CA . ASN A 1 73 ? 16.273 5.428 -11.279 1.00 91.62 73 ASN A CA 1
ATOM 583 C C . ASN A 1 73 ? 15.744 3.981 -11.192 1.00 91.62 73 ASN A C 1
ATOM 585 O O . ASN A 1 73 ? 16.475 3.090 -10.751 1.00 91.62 73 ASN A O 1
ATOM 589 N N . ALA A 1 74 ? 14.486 3.745 -11.576 1.00 96.62 74 ALA A N 1
ATOM 590 C CA . ALA A 1 74 ? 13.837 2.437 -11.541 1.00 96.62 74 ALA A CA 1
ATOM 591 C C . ALA A 1 74 ? 13.298 2.062 -12.929 1.00 96.62 74 ALA A C 1
ATOM 593 O O . ALA A 1 74 ? 14.088 1.736 -13.815 1.00 96.62 74 ALA A O 1
ATOM 594 N N . PHE A 1 75 ? 11.976 2.083 -13.119 1.00 98.31 75 PHE A N 1
ATOM 595 C CA . PHE A 1 75 ? 11.334 1.811 -14.402 1.00 98.31 75 PHE A CA 1
ATOM 596 C C . PHE A 1 75 ? 10.650 3.058 -14.952 1.00 98.31 75 PHE A C 1
ATOM 598 O O . PHE A 1 75 ? 9.948 3.767 -14.232 1.00 98.31 75 PHE A O 1
ATOM 605 N N . SER A 1 76 ? 10.786 3.292 -16.257 1.00 97.81 76 SER A N 1
ATOM 606 C CA . SER A 1 76 ? 10.088 4.391 -16.924 1.00 97.81 76 SER A CA 1
ATOM 607 C C . SER A 1 76 ? 8.578 4.139 -17.007 1.00 97.81 76 SER A C 1
ATOM 609 O O . SER A 1 76 ? 8.122 3.003 -17.187 1.00 97.81 76 SER A O 1
ATOM 611 N N . SER A 1 77 ? 7.768 5.204 -16.994 1.00 97.12 77 SER A N 1
ATOM 612 C CA . SER A 1 77 ? 6.307 5.092 -17.143 1.00 97.12 77 SER A CA 1
ATOM 613 C C . SER A 1 77 ? 5.893 4.373 -18.434 1.00 97.12 77 SER A C 1
ATOM 615 O O . SER A 1 77 ? 4.899 3.644 -18.464 1.00 97.12 77 SER A O 1
ATOM 617 N N . ALA A 1 78 ? 6.665 4.539 -19.514 1.00 97.00 78 ALA A N 1
ATOM 618 C CA . ALA A 1 78 ? 6.403 3.889 -20.795 1.00 97.00 78 ALA A CA 1
ATOM 619 C C . ALA A 1 78 ? 6.639 2.369 -20.740 1.00 97.00 78 ALA A C 1
ATOM 621 O O . ALA A 1 78 ? 5.838 1.599 -21.285 1.00 97.00 78 ALA A O 1
ATOM 622 N N . ALA A 1 79 ? 7.717 1.931 -20.084 1.00 97.94 79 ALA A N 1
ATOM 623 C CA . ALA A 1 79 ? 8.006 0.516 -19.878 1.00 97.94 79 ALA A CA 1
ATOM 624 C C . ALA A 1 79 ? 6.997 -0.114 -18.902 1.00 97.94 79 ALA A C 1
ATOM 626 O O . ALA A 1 79 ? 6.404 -1.157 -19.207 1.00 97.94 79 ALA A O 1
ATOM 627 N N . ALA A 1 80 ? 6.704 0.583 -17.801 1.00 98.44 80 ALA A N 1
ATOM 628 C CA . ALA A 1 80 ? 5.720 0.175 -16.807 1.00 98.44 80 ALA A CA 1
ATOM 629 C C . ALA A 1 80 ? 4.323 -0.019 -17.412 1.00 98.44 80 ALA A C 1
ATOM 631 O O . ALA A 1 80 ? 3.696 -1.051 -17.178 1.00 98.44 80 ALA A O 1
ATOM 632 N N . LYS A 1 81 ? 3.859 0.893 -18.280 1.00 98.56 81 LYS A N 1
ATOM 633 C CA . LYS A 1 81 ? 2.560 0.759 -18.966 1.00 98.56 81 LYS A CA 1
ATOM 634 C C . LYS A 1 81 ? 2.435 -0.560 -19.727 1.00 98.56 81 LYS A C 1
ATOM 636 O O . LYS A 1 81 ? 1.419 -1.243 -19.620 1.00 98.56 81 LYS A O 1
ATOM 641 N N . LYS A 1 82 ? 3.468 -0.949 -20.482 1.00 98.44 82 LYS A N 1
ATOM 642 C CA . LYS A 1 82 ? 3.464 -2.206 -21.253 1.00 98.44 82 LYS A CA 1
ATOM 643 C C . LYS A 1 82 ? 3.415 -3.428 -20.332 1.00 98.44 82 LYS A C 1
ATOM 645 O O . LYS A 1 82 ? 2.645 -4.352 -20.598 1.00 98.44 82 LYS A O 1
ATOM 650 N N . TYR A 1 83 ? 4.205 -3.418 -19.258 1.00 98.75 83 TYR A N 1
ATOM 651 C CA . TYR A 1 83 ? 4.230 -4.477 -18.246 1.00 98.75 83 TYR A CA 1
ATOM 652 C C . TYR A 1 83 ? 2.874 -4.637 -17.549 1.00 98.75 83 TYR A C 1
ATOM 654 O O . TYR A 1 83 ? 2.299 -5.727 -17.544 1.00 98.75 83 TYR A O 1
ATOM 662 N N . LEU A 1 84 ? 2.328 -3.535 -17.037 1.00 98.81 84 LEU A N 1
ATOM 663 C CA . LEU A 1 84 ? 1.076 -3.508 -16.288 1.00 98.81 84 LEU A CA 1
ATOM 664 C C . LEU A 1 84 ? -0.117 -3.938 -17.144 1.00 98.81 84 LEU A C 1
ATOM 666 O O . LEU A 1 84 ? -0.930 -4.735 -16.688 1.00 98.81 84 LEU A O 1
ATOM 670 N N . LEU A 1 85 ? -0.195 -3.520 -18.413 1.00 98.69 85 LEU A N 1
ATOM 671 C CA . LEU A 1 85 ? -1.255 -3.981 -19.321 1.00 98.69 85 LEU A CA 1
ATOM 672 C C . LEU A 1 85 ? -1.177 -5.491 -19.598 1.00 98.69 85 LEU A C 1
ATOM 674 O O . LEU A 1 85 ? -2.212 -6.151 -19.711 1.00 98.69 85 LEU A O 1
ATOM 678 N N . LYS A 1 86 ? 0.031 -6.068 -19.674 1.00 98.69 86 LYS A N 1
ATOM 679 C CA . LYS A 1 86 ? 0.201 -7.525 -19.793 1.00 98.69 86 LYS A CA 1
ATOM 680 C C . LYS A 1 86 ? -0.204 -8.245 -18.511 1.00 98.69 86 LYS A C 1
ATOM 682 O O . LYS A 1 86 ? -0.928 -9.233 -18.597 1.00 98.69 86 LYS A O 1
ATOM 687 N N . ALA A 1 87 ? 0.192 -7.739 -17.345 1.00 98.69 87 ALA A N 1
ATOM 688 C CA . ALA A 1 87 ? -0.232 -8.303 -16.068 1.00 98.69 87 ALA A CA 1
ATOM 689 C C . ALA A 1 87 ? -1.760 -8.217 -15.879 1.00 98.69 87 ALA A C 1
ATOM 691 O O . ALA A 1 87 ? -2.384 -9.205 -15.490 1.00 98.69 87 ALA A O 1
ATOM 692 N N . LYS A 1 88 ? -2.385 -7.097 -16.266 1.00 98.50 88 LYS A N 1
ATOM 693 C CA . LYS A 1 88 ? -3.847 -6.920 -16.264 1.00 98.50 88 LYS A CA 1
ATOM 694 C C . LYS A 1 88 ? -4.538 -7.975 -17.119 1.00 98.50 88 LYS A C 1
ATOM 696 O O . LYS A 1 88 ? -5.479 -8.619 -16.669 1.00 98.50 88 LYS A O 1
ATOM 701 N N . ALA A 1 89 ? -4.030 -8.210 -18.331 1.00 98.44 89 ALA A N 1
ATOM 702 C CA . ALA A 1 89 ? -4.557 -9.233 -19.235 1.00 98.44 89 ALA A CA 1
ATOM 703 C C . ALA A 1 89 ? -4.429 -10.665 -18.673 1.00 98.44 89 ALA A C 1
ATOM 705 O O . ALA A 1 89 ? -5.168 -11.554 -19.087 1.00 98.44 89 ALA A O 1
ATOM 706 N N . MET A 1 90 ? -3.523 -10.895 -17.716 1.00 98.12 90 MET A N 1
ATOM 707 C CA . MET A 1 90 ? -3.385 -12.161 -16.983 1.00 98.12 90 MET A CA 1
ATOM 708 C C . MET A 1 90 ? -4.290 -12.246 -15.737 1.00 98.12 90 MET A C 1
ATOM 710 O O . MET A 1 90 ? -4.269 -13.261 -15.034 1.00 98.12 90 MET A O 1
ATOM 714 N N . GLY A 1 91 ? -5.084 -11.206 -15.464 1.00 97.81 91 GLY A N 1
ATOM 715 C CA . GLY A 1 91 ? -6.007 -11.130 -14.333 1.00 97.81 91 GLY A CA 1
ATOM 716 C C . GLY A 1 91 ? -5.340 -10.766 -13.009 1.00 97.81 91 GLY A C 1
ATOM 717 O O . GLY A 1 91 ? -5.801 -11.232 -11.967 1.00 97.81 91 GLY A O 1
ATOM 718 N N . PHE A 1 92 ? -4.234 -10.016 -13.046 1.00 98.62 92 PHE A N 1
ATOM 719 C CA . PHE A 1 92 ? -3.663 -9.406 -11.848 1.00 98.62 92 PHE A CA 1
ATOM 720 C C . PHE A 1 92 ? -4.273 -8.036 -11.582 1.00 98.62 92 PHE A C 1
ATOM 722 O O . PHE A 1 92 ? -4.464 -7.233 -12.496 1.00 98.62 92 PHE A O 1
ATOM 729 N N . ASP A 1 93 ? -4.466 -7.765 -10.302 1.00 98.44 93 ASP A N 1
ATOM 730 C CA . ASP A 1 93 ? -4.638 -6.423 -9.776 1.00 98.44 93 ASP A CA 1
ATOM 731 C C . ASP A 1 93 ? -3.309 -5.660 -9.838 1.00 98.44 93 ASP A C 1
ATOM 733 O O . ASP A 1 93 ? -2.241 -6.227 -9.587 1.00 98.44 93 ASP A O 1
ATOM 737 N N . LEU A 1 94 ? -3.369 -4.373 -10.173 1.00 98.75 94 LEU A N 1
ATOM 738 C CA . LEU A 1 94 ? -2.184 -3.568 -10.469 1.00 98.75 94 LEU A CA 1
ATOM 739 C C . LEU A 1 94 ? -1.953 -2.522 -9.391 1.00 98.75 94 LEU A C 1
ATOM 741 O O . LEU A 1 94 ? -2.875 -1.772 -9.072 1.00 98.75 94 LEU A O 1
ATOM 745 N N . ILE A 1 95 ? -0.723 -2.458 -8.901 1.00 98.75 95 ILE A N 1
ATOM 746 C CA . ILE A 1 95 ? -0.221 -1.483 -7.932 1.00 98.75 95 ILE A CA 1
ATOM 747 C C . ILE A 1 95 ? 0.961 -0.749 -8.555 1.00 98.75 95 ILE A C 1
ATOM 749 O O . ILE A 1 95 ? 1.637 -1.290 -9.437 1.00 98.75 95 ILE A O 1
ATOM 753 N N . ILE A 1 96 ? 1.143 0.506 -8.161 1.00 98.81 96 ILE A N 1
ATOM 754 C CA . ILE A 1 96 ? 2.247 1.339 -8.622 1.00 98.81 96 ILE A CA 1
ATOM 755 C C . ILE A 1 96 ? 2.836 2.052 -7.412 1.00 98.81 96 ILE A C 1
ATOM 757 O O . ILE A 1 96 ? 2.161 2.873 -6.798 1.00 98.81 96 ILE A O 1
ATOM 761 N N . HIS A 1 97 ? 4.111 1.815 -7.130 1.00 98.75 97 HIS A N 1
ATOM 762 C CA . HIS A 1 97 ? 4.915 2.773 -6.378 1.00 98.75 97 HIS A CA 1
ATOM 763 C C . HIS A 1 97 ? 5.307 3.904 -7.333 1.00 98.75 97 HIS A C 1
ATOM 765 O O . HIS A 1 97 ? 5.942 3.653 -8.360 1.00 98.75 97 HIS A O 1
ATOM 771 N N . GLY A 1 98 ? 4.913 5.140 -7.032 1.00 98.00 98 GLY A N 1
ATOM 772 C CA . GLY A 1 98 ? 5.167 6.273 -7.919 1.00 98.00 98 GLY A CA 1
ATOM 773 C C . GLY A 1 98 ? 4.985 7.618 -7.232 1.00 98.00 98 GLY A C 1
ATOM 774 O O . GLY A 1 98 ? 4.403 7.724 -6.155 1.00 98.00 98 GLY A O 1
ATOM 775 N N . ASN A 1 99 ? 5.489 8.675 -7.865 1.00 97.62 99 ASN A N 1
ATOM 776 C CA . ASN A 1 99 ? 5.491 10.024 -7.294 1.00 97.62 99 ASN A CA 1
ATOM 777 C C . ASN A 1 99 ? 6.264 10.146 -5.967 1.00 97.62 99 ASN A C 1
ATOM 779 O O . ASN A 1 99 ? 6.010 11.083 -5.209 1.00 97.62 99 ASN A O 1
ATOM 783 N N . GLN A 1 100 ? 7.231 9.260 -5.704 1.00 97.38 100 GLN A N 1
ATOM 784 C CA . GLN A 1 100 ? 8.076 9.332 -4.508 1.00 97.38 100 GLN A CA 1
ATOM 785 C C . GLN A 1 100 ? 9.144 10.425 -4.626 1.00 97.38 100 GLN A C 1
ATOM 787 O O . GLN A 1 100 ? 9.264 11.264 -3.736 1.00 97.38 100 GLN A O 1
ATOM 792 N N . PHE A 1 101 ? 9.905 10.441 -5.726 1.00 96.81 101 PHE A N 1
ATOM 793 C CA . PHE A 1 101 ? 10.945 11.447 -5.971 1.00 96.81 101 PHE A CA 1
ATOM 794 C C . PHE A 1 101 ? 10.693 12.260 -7.239 1.00 96.81 101 PHE A C 1
ATOM 796 O O . PHE A 1 101 ? 11.145 13.403 -7.313 1.00 96.81 101 PHE A O 1
ATOM 803 N N . THR A 1 102 ? 9.942 11.719 -8.203 1.00 96.12 102 THR A N 1
ATOM 804 C CA . THR A 1 102 ? 9.502 12.463 -9.391 1.00 96.12 102 THR A CA 1
ATOM 805 C C . THR A 1 102 ? 8.016 12.305 -9.693 1.00 96.12 102 THR A C 1
ATOM 807 O O . THR A 1 102 ? 7.438 11.224 -9.609 1.00 96.12 102 THR A O 1
ATOM 810 N N . SER A 1 103 ? 7.381 13.415 -10.073 1.00 95.31 103 SER A N 1
ATOM 811 C CA . SER A 1 103 ? 5.966 13.470 -10.447 1.00 95.31 103 SER A CA 1
ATOM 812 C C . SER A 1 103 ? 5.698 12.861 -11.830 1.00 95.31 103 SER A C 1
ATOM 814 O O . SER A 1 103 ? 6.577 12.875 -12.691 1.00 95.31 103 SER A O 1
ATOM 816 N N . GLY A 1 104 ? 4.460 12.440 -12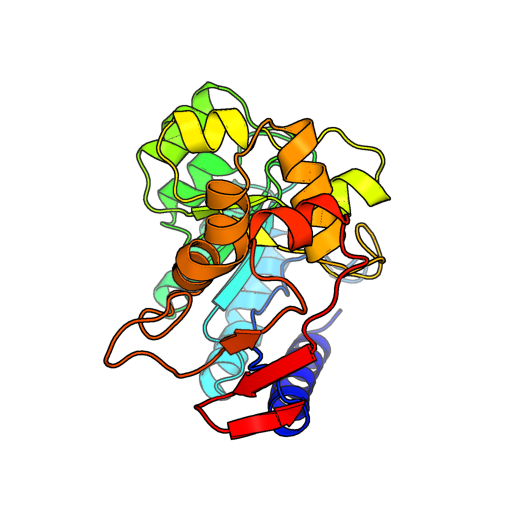.101 1.00 93.25 104 GLY A N 1
ATOM 817 C CA . GLY A 1 104 ? 3.998 12.022 -13.431 1.00 93.25 104 GLY A CA 1
ATOM 818 C C . GLY A 1 104 ? 3.396 10.615 -13.507 1.00 93.25 104 GLY A C 1
ATOM 819 O O . GLY A 1 104 ? 2.937 10.208 -14.579 1.00 93.25 104 GLY A O 1
ATOM 820 N N . CYS A 1 105 ? 3.359 9.851 -12.411 1.00 96.44 105 CYS A N 1
ATOM 821 C CA . CYS A 1 105 ? 2.859 8.471 -12.424 1.00 96.44 105 CYS A CA 1
ATOM 822 C C . CYS A 1 105 ? 1.332 8.372 -12.319 1.00 96.44 105 CYS A C 1
ATOM 824 O O . CYS A 1 105 ? 0.769 7.324 -12.642 1.00 96.44 105 CYS A O 1
ATOM 826 N N . VAL A 1 106 ? 0.623 9.441 -11.942 1.00 97.00 106 VAL A N 1
ATOM 827 C CA . VAL A 1 106 ? -0.845 9.393 -11.809 1.00 97.00 106 VAL A CA 1
ATOM 828 C C . VAL A 1 106 ? -1.543 9.106 -13.135 1.00 97.00 106 VAL A C 1
ATOM 830 O O . VAL A 1 106 ? -2.495 8.323 -13.174 1.00 97.00 106 VAL A O 1
ATOM 833 N N . GLN A 1 107 ? -1.068 9.691 -14.239 1.00 95.38 107 GLN A N 1
ATOM 834 C CA . GLN A 1 107 ? -1.654 9.417 -15.552 1.00 95.38 107 GLN A CA 1
ATOM 835 C C . GLN A 1 107 ? -1.494 7.939 -15.924 1.00 95.38 107 GLN A C 1
ATOM 837 O O . GLN A 1 107 ? -2.439 7.324 -16.412 1.00 95.38 107 GLN A O 1
ATOM 842 N N . LEU A 1 108 ? -0.325 7.355 -15.642 1.00 97.44 108 LEU A N 1
ATOM 843 C CA . LEU A 1 108 ? -0.088 5.928 -15.835 1.00 97.44 108 LEU A CA 1
ATOM 844 C C . LEU A 1 108 ? -1.066 5.091 -15.004 1.00 97.44 108 LEU A C 1
ATOM 846 O O . LEU A 1 108 ? -1.685 4.179 -15.549 1.00 97.44 108 LEU A O 1
ATOM 850 N N . ALA A 1 109 ? -1.222 5.408 -13.717 1.00 98.06 109 ALA A N 1
ATOM 851 C CA . ALA A 1 109 ? -2.114 4.683 -12.819 1.00 98.06 109 ALA A CA 1
ATOM 852 C C . ALA A 1 109 ? -3.570 4.705 -13.304 1.00 98.06 109 ALA A C 1
ATOM 854 O O . ALA A 1 109 ? -4.236 3.671 -13.306 1.00 98.06 109 ALA A O 1
ATOM 855 N N . ASN A 1 110 ? -4.046 5.855 -13.783 1.00 95.25 110 ASN A N 1
ATOM 856 C CA . ASN A 1 110 ? -5.374 5.975 -14.380 1.00 95.25 110 ASN A CA 1
ATOM 857 C C . ASN A 1 110 ? -5.493 5.194 -15.700 1.00 95.25 110 ASN A C 1
ATOM 859 O O . ASN A 1 110 ? -6.470 4.472 -15.889 1.00 95.25 110 ASN A O 1
ATOM 863 N N . ASP A 1 111 ? -4.497 5.287 -16.586 1.00 95.75 111 ASP A N 1
ATOM 864 C CA . ASP A 1 111 ? -4.498 4.633 -17.904 1.00 95.75 111 ASP A CA 1
ATOM 865 C C . ASP A 1 111 ? -4.580 3.104 -17.820 1.00 95.75 111 ASP A C 1
ATOM 867 O O . ASP A 1 111 ? -5.143 2.459 -18.706 1.00 95.75 111 ASP A O 1
ATOM 871 N N . VAL A 1 112 ? -3.970 2.511 -16.792 1.00 97.69 112 VAL A N 1
ATOM 872 C CA . VAL A 1 112 ? -3.992 1.054 -16.581 1.00 97.69 112 VAL A CA 1
ATOM 873 C C . VAL A 1 112 ? -5.106 0.619 -15.627 1.00 97.69 112 VAL A C 1
ATOM 875 O O . VAL A 1 112 ? -5.346 -0.582 -15.484 1.00 97.69 112 VAL A O 1
ATOM 878 N N . GLU A 1 113 ? -5.826 1.576 -15.036 1.00 97.19 113 GLU A N 1
ATOM 879 C CA . GLU A 1 113 ? -6.789 1.387 -13.946 1.00 97.19 113 GLU A CA 1
ATOM 880 C C . GLU A 1 113 ? -6.161 0.619 -12.771 1.00 97.19 113 GLU A C 1
ATOM 882 O O . GLU A 1 113 ? -6.647 -0.437 -12.359 1.00 97.19 113 GLU A O 1
ATOM 887 N N . ALA A 1 114 ? -5.035 1.128 -12.269 1.00 98.38 114 ALA A N 1
ATOM 888 C CA . ALA A 1 114 ? -4.407 0.599 -11.068 1.00 98.38 114 ALA A CA 1
ATOM 889 C C . ALA A 1 114 ? -5.355 0.695 -9.865 1.00 98.38 114 ALA A C 1
ATOM 891 O O . ALA A 1 114 ? -6.168 1.613 -9.758 1.00 98.38 114 ALA A O 1
ATOM 892 N N . LEU A 1 115 ? -5.251 -0.259 -8.942 1.00 98.12 115 LEU A N 1
ATOM 893 C CA . LEU A 1 115 ? -6.043 -0.226 -7.715 1.00 98.12 115 LEU A CA 1
ATOM 894 C C . LEU A 1 115 ? -5.560 0.857 -6.770 1.00 98.12 115 LEU A C 1
ATOM 896 O O . LEU A 1 115 ? -6.374 1.555 -6.169 1.00 98.12 115 LEU A O 1
ATOM 900 N N . SER A 1 116 ? -4.244 0.983 -6.644 1.00 98.69 116 SER A N 1
ATOM 901 C CA . SER A 1 116 ? -3.615 2.028 -5.860 1.00 98.69 116 SER A CA 1
ATOM 902 C C . SER A 1 116 ? -2.359 2.562 -6.526 1.00 98.69 116 SER A C 1
ATOM 904 O O . SER A 1 116 ? -1.747 1.907 -7.376 1.00 98.69 116 SER A O 1
ATOM 906 N N . ILE A 1 117 ? -2.037 3.791 -6.140 1.00 98.69 117 ILE A N 1
ATOM 907 C CA . ILE A 1 117 ? -0.732 4.398 -6.338 1.00 98.69 117 ILE A CA 1
ATOM 908 C C . ILE A 1 117 ? -0.207 4.809 -4.964 1.00 98.69 117 ILE A C 1
ATOM 910 O O . ILE A 1 117 ? -0.909 5.465 -4.186 1.00 98.69 117 ILE A O 1
ATOM 914 N N . ASP A 1 118 ? 1.013 4.389 -4.678 1.00 98.75 118 ASP A N 1
ATOM 915 C CA . ASP A 1 118 ? 1.619 4.411 -3.357 1.00 98.75 118 ASP A CA 1
ATOM 916 C C . ASP A 1 118 ? 2.813 5.391 -3.375 1.00 98.75 118 ASP A C 1
ATOM 918 O O . ASP A 1 118 ? 3.453 5.504 -4.421 1.00 98.75 118 ASP A O 1
ATOM 922 N N . HIS A 1 119 ? 3.106 6.066 -2.246 1.00 98.50 119 HIS A N 1
ATOM 923 C CA . HIS A 1 119 ? 4.061 7.190 -2.043 1.00 98.50 119 HIS A CA 1
ATOM 924 C C . HIS A 1 119 ? 3.450 8.597 -2.123 1.00 98.50 119 HIS A C 1
ATOM 926 O O . HIS A 1 119 ? 2.888 9.058 -1.123 1.00 98.50 119 HIS A O 1
ATOM 932 N N . LEU A 1 120 ? 3.482 9.231 -3.304 1.00 98.50 120 LEU A N 1
ATOM 933 C CA . LEU A 1 120 ? 2.815 10.507 -3.616 1.00 98.50 120 LEU A CA 1
ATOM 934 C C . LEU A 1 120 ? 3.446 11.802 -3.055 1.00 98.50 120 LEU A C 1
ATOM 936 O O . LEU A 1 120 ? 2.803 12.852 -3.107 1.00 98.50 120 LEU A O 1
ATOM 940 N N . GLU A 1 121 ? 4.684 11.789 -2.561 1.00 98.19 121 GLU A N 1
ATOM 941 C CA . GLU A 1 121 ? 5.381 12.971 -2.022 1.00 98.19 121 GLU A CA 1
ATOM 942 C C . GLU A 1 121 ? 5.497 14.130 -3.026 1.00 98.19 121 GLU A C 1
ATOM 944 O O . GLU A 1 121 ? 5.374 15.295 -2.654 1.00 98.19 121 GLU A O 1
ATOM 949 N N . THR A 1 122 ? 5.689 13.829 -4.311 1.00 97.75 122 THR A N 1
ATOM 950 C CA . THR A 1 122 ? 5.937 14.837 -5.362 1.00 97.75 122 THR A CA 1
ATOM 951 C C . THR A 1 122 ? 4.702 15.202 -6.183 1.00 97.75 122 THR A C 1
ATOM 953 O O . THR A 1 122 ? 4.807 15.742 -7.282 1.00 97.75 122 THR A O 1
ATOM 956 N N . MET A 1 123 ? 3.509 14.922 -5.660 1.00 97.75 123 MET A N 1
ATOM 957 C CA . MET A 1 123 ? 2.249 15.199 -6.349 1.00 97.75 123 MET A CA 1
ATOM 958 C C . MET A 1 123 ? 2.073 16.670 -6.731 1.00 97.75 123 MET A C 1
ATOM 960 O O . MET A 1 123 ? 2.194 17.578 -5.908 1.00 97.75 123 MET A O 1
ATOM 964 N N . THR A 1 124 ? 1.675 16.894 -7.982 1.00 98.06 124 THR A N 1
ATOM 965 C CA . THR A 1 124 ? 1.275 18.220 -8.468 1.00 98.06 124 THR A CA 1
ATOM 966 C C . THR A 1 124 ? -0.236 18.456 -8.312 1.00 98.06 124 THR A C 1
ATOM 968 O O . THR A 1 124 ? -1.019 17.501 -8.278 1.00 98.06 124 THR A O 1
ATOM 971 N N . PRO A 1 125 ? -0.713 19.719 -8.291 1.00 97.81 125 PRO A N 1
ATOM 972 C CA . PRO A 1 125 ? -2.149 20.009 -8.245 1.00 97.81 125 PRO A CA 1
ATOM 973 C C . PRO A 1 125 ? -2.954 19.399 -9.405 1.00 97.81 125 PRO A C 1
ATOM 975 O O . PRO A 1 125 ? -4.119 19.038 -9.222 1.00 97.81 125 PRO A O 1
ATOM 978 N N . ASP A 1 126 ? -2.361 19.292 -10.598 1.00 97.88 126 ASP A N 1
ATOM 979 C CA . ASP A 1 126 ? -2.993 18.640 -11.752 1.00 97.88 126 ASP A CA 1
ATOM 980 C C . ASP A 1 126 ? -3.147 17.135 -11.543 1.00 97.88 126 ASP A C 1
ATOM 982 O O . ASP A 1 126 ? -4.217 16.585 -11.809 1.00 97.88 126 ASP A O 1
ATOM 986 N N . GLU A 1 127 ? -2.124 16.477 -11.003 1.00 97.88 127 GLU A N 1
ATOM 987 C CA . GLU A 1 127 ? -2.187 15.055 -10.681 1.00 97.88 127 GLU A CA 1
ATOM 988 C C . GLU A 1 127 ? -3.187 14.755 -9.569 1.00 97.88 127 GLU A C 1
ATOM 990 O O . GLU A 1 127 ? -3.935 13.790 -9.679 1.00 97.88 127 GLU A O 1
ATOM 995 N N . ILE A 1 128 ? -3.288 15.601 -8.541 1.00 98.44 128 ILE A N 1
ATOM 996 C CA . ILE A 1 128 ? -4.312 15.455 -7.494 1.00 98.44 128 ILE A CA 1
ATOM 997 C C . ILE A 1 128 ? -5.715 15.484 -8.119 1.00 98.44 128 ILE A C 1
ATOM 999 O O . ILE A 1 128 ? -6.538 14.603 -7.857 1.00 98.44 128 ILE A O 1
ATOM 1003 N N . ARG A 1 129 ? -5.980 16.454 -9.007 1.00 97.81 129 ARG A N 1
ATOM 1004 C CA . ARG A 1 129 ? -7.256 16.543 -9.738 1.00 97.81 129 ARG A CA 1
ATOM 1005 C C . ARG A 1 129 ? -7.489 15.346 -10.656 1.00 97.81 129 ARG A C 1
ATOM 1007 O O . ARG A 1 129 ? -8.631 14.913 -10.805 1.00 97.81 129 ARG A O 1
ATOM 1014 N N . ALA A 1 130 ? -6.445 14.848 -11.312 1.00 97.25 130 ALA A N 1
ATOM 1015 C CA . ALA A 1 130 ? -6.539 13.696 -12.201 1.00 97.25 130 ALA A CA 1
ATOM 1016 C C . ALA A 1 130 ? -6.825 12.408 -11.419 1.00 97.25 130 ALA A C 1
ATOM 1018 O O . ALA A 1 130 ? -7.682 11.625 -11.828 1.00 97.25 130 ALA A O 1
ATOM 1019 N N . LEU A 1 131 ? -6.160 12.209 -10.280 1.00 97.25 131 LEU A N 1
ATOM 1020 C CA . LEU A 1 131 ? -6.348 11.045 -9.421 1.00 97.25 131 LEU A CA 1
ATOM 1021 C C . LEU A 1 131 ? -7.756 11.020 -8.819 1.00 97.25 131 LEU A C 1
ATOM 1023 O O . LEU A 1 131 ? -8.415 9.986 -8.843 1.00 97.25 131 LEU A O 1
ATOM 1027 N N . ALA A 1 132 ? -8.264 12.174 -8.375 1.00 96.62 132 ALA A N 1
ATOM 1028 C CA . ALA A 1 132 ? -9.615 12.313 -7.827 1.00 96.62 132 ALA A CA 1
ATOM 1029 C C . ALA A 1 132 ? -10.746 11.963 -8.809 1.00 96.62 132 ALA A C 1
ATOM 1031 O O . ALA A 1 132 ? -11.838 11.592 -8.387 1.00 96.62 132 ALA A O 1
ATOM 1032 N N . LYS A 1 133 ? -10.503 12.067 -10.121 1.00 94.44 133 LYS A N 1
ATOM 1033 C CA . LYS A 1 133 ? -11.465 11.654 -11.159 1.00 94.44 133 LYS A CA 1
ATOM 1034 C C . LYS A 1 133 ? -11.432 10.149 -11.438 1.00 94.44 133 LYS A C 1
ATOM 1036 O O . LYS A 1 133 ? -12.338 9.636 -12.096 1.00 94.44 133 LYS A O 1
ATOM 1041 N N . GLY A 1 134 ? -10.373 9.468 -11.006 1.00 90.81 134 GLY A N 1
ATOM 1042 C CA . GLY A 1 134 ? -10.161 8.042 -11.206 1.00 90.81 134 GLY A CA 1
ATOM 1043 C C . GLY A 1 134 ? -10.773 7.184 -10.100 1.00 90.81 134 GLY A C 1
ATOM 1044 O O . GLY A 1 134 ? -11.486 7.656 -9.217 1.00 90.81 134 GLY A O 1
ATOM 1045 N N . LYS A 1 135 ? -10.482 5.883 -10.166 1.00 93.44 135 LYS A N 1
ATOM 1046 C CA . LYS A 1 135 ? -10.814 4.907 -9.111 1.00 93.44 135 LYS A CA 1
ATOM 1047 C C . LYS A 1 135 ? -9.589 4.443 -8.322 1.00 93.44 135 LYS A C 1
ATOM 1049 O O . LYS A 1 135 ? -9.749 3.733 -7.333 1.00 93.44 135 LYS A O 1
ATOM 1054 N N . THR A 1 136 ? -8.397 4.835 -8.765 1.00 97.94 136 THR A N 1
ATOM 1055 C CA . THR A 1 136 ? -7.127 4.514 -8.121 1.00 97.94 136 THR A CA 1
ATOM 1056 C C . THR A 1 136 ? -7.079 5.146 -6.735 1.00 97.94 136 THR A C 1
ATOM 1058 O O . THR A 1 136 ? -7.306 6.346 -6.573 1.00 97.94 136 THR A O 1
ATOM 1061 N N . ILE A 1 137 ? -6.779 4.338 -5.725 1.00 98.44 137 I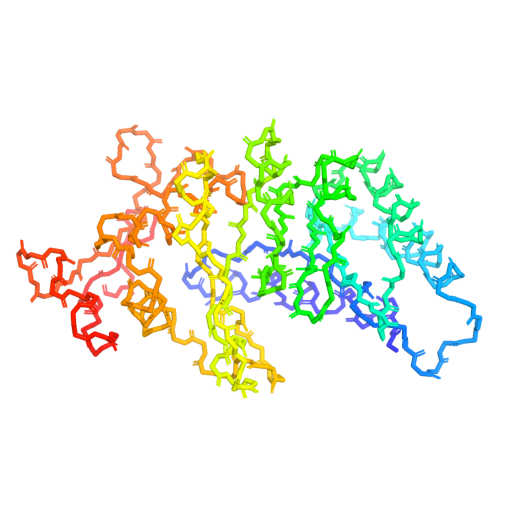LE A N 1
ATOM 1062 C CA . ILE A 1 137 ? -6.703 4.781 -4.337 1.00 98.44 137 ILE A CA 1
ATOM 1063 C C . ILE A 1 137 ? -5.295 5.320 -4.043 1.00 98.44 137 ILE A C 1
ATOM 1065 O O . ILE A 1 137 ? -4.330 4.577 -4.206 1.00 98.44 137 ILE A O 1
ATOM 1069 N N . PRO A 1 138 ? -5.146 6.580 -3.593 1.00 98.69 138 PRO A N 1
ATOM 1070 C CA . PRO A 1 138 ? -3.861 7.059 -3.106 1.00 98.69 138 PRO A CA 1
ATOM 1071 C C . PRO A 1 138 ? -3.507 6.385 -1.779 1.00 98.69 138 PRO A C 1
ATOM 1073 O O . PRO A 1 138 ? -4.298 6.437 -0.833 1.00 98.69 138 PRO A O 1
ATOM 1076 N N . VAL A 1 139 ? -2.318 5.794 -1.693 1.00 98.88 139 VAL A N 1
ATOM 1077 C CA . VAL A 1 139 ? -1.764 5.227 -0.457 1.00 98.88 139 VAL A CA 1
ATOM 1078 C C . VAL A 1 139 ? -0.544 6.050 -0.060 1.00 98.88 139 VAL A C 1
ATOM 1080 O O . VAL A 1 139 ? 0.510 5.972 -0.684 1.00 98.88 139 VAL A O 1
ATOM 1083 N N . VAL A 1 140 ? -0.676 6.863 0.986 1.00 98.81 140 VAL A N 1
ATOM 1084 C CA . VAL A 1 140 ? 0.451 7.665 1.482 1.00 98.81 140 VAL A CA 1
ATOM 1085 C C . VAL A 1 140 ? 1.270 6.869 2.492 1.00 98.81 140 VAL A C 1
ATOM 1087 O O . VAL A 1 140 ? 0.720 6.134 3.323 1.00 98.81 140 VAL A O 1
ATOM 1090 N N . LEU A 1 141 ? 2.590 7.033 2.420 1.00 98.75 141 LEU A N 1
ATOM 1091 C CA . LEU A 1 141 ? 3.572 6.209 3.125 1.00 98.75 141 LEU A CA 1
ATOM 1092 C C . LEU A 1 141 ? 4.456 7.062 4.057 1.00 98.75 141 LEU A C 1
ATOM 1094 O O . LEU A 1 141 ? 5.654 7.205 3.819 1.00 98.75 141 LEU A O 1
ATOM 1098 N N . PRO A 1 142 ? 3.904 7.622 5.154 1.00 98.31 142 PRO A N 1
ATOM 1099 C CA . PRO A 1 142 ? 4.634 8.524 6.055 1.00 98.31 142 PRO A CA 1
ATOM 1100 C C . PRO A 1 142 ? 5.943 7.949 6.604 1.00 98.31 142 PRO A C 1
ATOM 1102 O O . PRO A 1 142 ? 6.865 8.701 6.914 1.00 98.31 142 PRO A O 1
ATOM 1105 N N . GLY A 1 143 ? 6.038 6.622 6.739 1.00 97.94 143 GLY A N 1
ATOM 1106 C CA . GLY A 1 143 ? 7.268 5.958 7.158 1.00 97.94 143 GLY A CA 1
ATOM 1107 C C . GLY A 1 143 ? 8.462 6.281 6.261 1.00 97.94 143 GLY A C 1
ATOM 1108 O O . GLY A 1 143 ? 9.548 6.520 6.788 1.00 97.94 143 GLY A O 1
ATOM 1109 N N . ALA A 1 144 ? 8.249 6.326 4.942 1.00 97.81 144 ALA A N 1
ATOM 1110 C CA . ALA A 1 144 ? 9.295 6.601 3.964 1.00 97.81 144 ALA A CA 1
ATOM 1111 C C . ALA A 1 144 ? 9.756 8.055 4.055 1.00 97.81 144 ALA A C 1
ATOM 1113 O O . ALA A 1 144 ? 10.955 8.317 4.128 1.00 97.81 144 ALA A O 1
ATOM 1114 N N . SER A 1 145 ? 8.810 8.996 4.138 1.00 97.69 145 SER A N 1
ATOM 1115 C CA . SER A 1 145 ? 9.130 10.418 4.271 1.00 97.69 145 SER A CA 1
ATOM 1116 C C . SER A 1 145 ? 9.925 10.690 5.557 1.00 97.69 145 SER A C 1
ATOM 1118 O O . SER A 1 145 ? 10.931 11.395 5.521 1.00 97.69 145 SER A O 1
ATOM 1120 N N . ILE A 1 146 ? 9.558 10.050 6.678 1.00 96.81 146 ILE A N 1
ATOM 1121 C CA . ILE A 1 146 ? 10.299 10.155 7.948 1.00 96.81 146 ILE A CA 1
ATOM 1122 C C . ILE A 1 146 ? 11.719 9.598 7.816 1.00 96.81 146 ILE A C 1
ATOM 1124 O O . ILE A 1 146 ? 12.670 10.262 8.223 1.00 96.81 146 ILE A O 1
ATOM 1128 N N . GLY A 1 147 ? 11.879 8.383 7.282 1.00 96.06 147 GLY A N 1
ATOM 1129 C CA . GLY A 1 147 ? 13.193 7.739 7.219 1.00 96.06 147 GLY A CA 1
ATOM 1130 C C . GLY A 1 147 ? 14.151 8.394 6.223 1.00 96.06 147 GLY A C 1
ATOM 1131 O O . GLY A 1 147 ? 15.359 8.384 6.452 1.00 96.06 147 GLY A O 1
ATOM 1132 N N . LEU A 1 148 ? 13.624 9.016 5.166 1.00 95.75 148 LEU A N 1
ATOM 1133 C CA . LEU A 1 148 ? 14.406 9.744 4.162 1.00 95.75 148 LEU A CA 1
ATOM 1134 C C . LEU A 1 148 ? 14.590 11.235 4.493 1.00 95.75 148 LEU A C 1
ATOM 1136 O O . LEU A 1 148 ? 15.363 11.912 3.819 1.00 95.75 148 LEU A O 1
ATOM 1140 N N . GLY A 1 149 ? 13.890 11.760 5.504 1.00 95.38 149 GLY A N 1
ATOM 1141 C CA . GLY A 1 149 ? 13.862 13.197 5.794 1.00 95.38 149 GLY A CA 1
ATOM 1142 C C . GLY A 1 149 ? 13.198 14.022 4.684 1.00 95.38 149 GLY A C 1
ATOM 1143 O O . GLY A 1 149 ? 13.572 15.173 4.467 1.00 95.38 149 GLY A O 1
ATOM 1144 N N . ALA A 1 150 ? 12.247 13.426 3.962 1.00 95.25 150 ALA A N 1
ATOM 1145 C CA . ALA A 1 150 ? 11.509 14.061 2.876 1.00 95.25 150 ALA A CA 1
ATOM 1146 C C . ALA A 1 150 ? 10.201 14.708 3.382 1.00 95.25 150 ALA A C 1
ATOM 1148 O O . ALA A 1 150 ? 9.679 14.309 4.429 1.00 95.25 150 ALA A O 1
ATOM 1149 N N . PRO A 1 151 ? 9.640 15.688 2.648 1.00 97.00 151 PRO A N 1
ATOM 1150 C CA . PRO A 1 151 ? 8.284 16.173 2.894 1.00 97.00 151 PRO A CA 1
ATOM 1151 C C . PRO A 1 151 ? 7.250 15.041 2.830 1.00 97.00 151 PRO A C 1
ATOM 1153 O O . PRO A 1 151 ? 7.433 14.069 2.099 1.00 97.00 151 PRO A O 1
ATOM 1156 N N . PHE A 1 152 ? 6.150 15.178 3.569 1.00 98.38 152 PHE A N 1
ATOM 1157 C CA . PHE A 1 152 ? 5.030 14.246 3.456 1.00 98.38 152 PHE A CA 1
ATOM 1158 C C . PHE A 1 152 ? 4.272 14.434 2.138 1.00 98.38 152 PHE A C 1
ATOM 1160 O O . PHE A 1 152 ? 4.222 15.528 1.576 1.00 98.38 152 PHE A O 1
ATOM 1167 N N . ALA A 1 153 ? 3.641 13.355 1.671 1.00 98.56 153 ALA A N 1
ATOM 1168 C CA . ALA A 1 153 ? 2.654 13.420 0.601 1.00 98.56 153 ALA A CA 1
ATOM 1169 C C . ALA A 1 153 ? 1.468 14.319 0.994 1.00 98.56 153 ALA A C 1
ATOM 1171 O O . ALA A 1 153 ? 1.062 14.288 2.158 1.00 98.56 153 ALA A O 1
ATOM 1172 N N . PRO A 1 154 ? 0.862 15.063 0.042 1.00 98.62 154 PRO A N 1
ATOM 1173 C CA . PRO A 1 154 ? -0.139 16.092 0.323 1.00 98.62 154 PRO A CA 1
ATOM 1174 C C . PRO A 1 154 ? -1.516 15.484 0.637 1.00 98.62 154 PRO A C 1
ATOM 1176 O O . PRO A 1 154 ? -2.486 15.628 -0.120 1.00 98.62 154 PRO A O 1
ATOM 1179 N N . ALA A 1 155 ? -1.611 14.757 1.750 1.00 98.75 155 ALA A N 1
ATOM 1180 C CA . ALA A 1 155 ? -2.782 13.978 2.128 1.00 98.75 155 ALA A CA 1
ATOM 1181 C C . ALA A 1 155 ? -4.026 14.855 2.323 1.00 98.75 155 ALA A C 1
ATOM 1183 O O . ALA A 1 155 ? -5.126 14.430 1.956 1.00 98.75 155 ALA A O 1
ATOM 1184 N N . ARG A 1 156 ? -3.863 16.098 2.810 1.00 98.75 156 ARG A N 1
ATOM 1185 C CA . ARG A 1 156 ? -4.978 17.053 2.917 1.00 98.75 156 ARG A CA 1
ATOM 1186 C C . ARG A 1 156 ? -5.608 17.329 1.565 1.00 98.75 156 ARG A C 1
ATOM 1188 O O . ARG A 1 156 ? -6.814 17.184 1.388 1.00 98.75 156 ARG A O 1
ATOM 1195 N N . GLN A 1 157 ? -4.765 17.693 0.601 1.00 98.75 157 GLN A N 1
ATOM 1196 C CA . GLN A 1 157 ? -5.202 18.098 -0.730 1.00 98.75 157 GLN A CA 1
ATOM 1197 C C . GLN A 1 157 ? -5.837 16.922 -1.480 1.00 98.75 157 GLN A C 1
ATOM 1199 O O . GLN A 1 157 ? -6.833 17.099 -2.178 1.00 98.75 157 GLN A O 1
ATOM 1204 N N . LEU A 1 158 ? -5.302 15.710 -1.299 1.00 98.69 158 LEU A N 1
ATOM 1205 C CA . LEU A 1 158 ? -5.883 14.483 -1.846 1.00 98.69 158 LEU A CA 1
ATOM 1206 C C . LEU A 1 158 ? -7.287 14.212 -1.291 1.00 98.69 158 LEU A C 1
ATOM 1208 O O . LEU A 1 158 ? -8.191 13.854 -2.052 1.00 98.69 158 LEU A O 1
ATOM 1212 N N . LEU A 1 159 ? -7.492 14.379 0.016 1.00 98.62 159 LEU A N 1
ATOM 1213 C CA . LEU A 1 159 ? -8.806 14.207 0.636 1.00 98.62 159 LEU A CA 1
ATOM 1214 C C . LEU A 1 159 ? -9.785 15.312 0.226 1.00 98.62 159 LEU A C 1
ATOM 1216 O O . LEU A 1 159 ? -10.932 15.005 -0.093 1.00 98.62 159 LEU A O 1
ATOM 1220 N N . ASP A 1 160 ? -9.336 16.567 0.163 1.00 98.69 160 ASP A N 1
ATOM 1221 C CA . ASP A 1 160 ? -10.162 17.708 -0.264 1.00 98.69 160 ASP A CA 1
ATOM 1222 C C . ASP A 1 160 ? -10.604 17.589 -1.724 1.00 98.69 160 ASP A C 1
ATOM 1224 O O . ASP A 1 160 ? -11.708 17.999 -2.082 1.00 98.69 160 ASP A O 1
ATOM 1228 N N . ALA A 1 161 ? -9.776 16.968 -2.567 1.00 98.38 161 ALA A N 1
ATOM 1229 C CA . ALA A 1 161 ? -10.132 16.642 -3.942 1.00 98.38 161 ALA A CA 1
ATOM 1230 C C . ALA A 1 161 ? -11.150 15.487 -4.051 1.00 98.38 161 ALA A C 1
ATOM 1232 O O . ALA A 1 161 ? -11.675 15.247 -5.137 1.00 98.38 161 ALA A O 1
ATOM 1233 N N . GLY A 1 162 ? -11.451 14.784 -2.953 1.00 97.75 162 GLY A N 1
ATOM 1234 C CA . GLY A 1 162 ? -12.446 13.710 -2.898 1.00 97.75 162 GLY A CA 1
ATOM 1235 C C . GLY A 1 162 ? -11.887 12.297 -3.083 1.00 97.75 162 GLY A C 1
ATOM 1236 O O . GLY A 1 162 ? -12.659 11.368 -3.321 1.00 97.75 162 GLY A O 1
ATOM 1237 N N . THR A 1 163 ? -10.568 12.098 -2.981 1.00 98.00 163 THR A N 1
ATOM 1238 C CA . THR A 1 163 ? -9.975 10.752 -3.088 1.00 98.00 163 THR A CA 1
ATOM 1239 C C . THR A 1 163 ? -10.265 9.887 -1.852 1.00 98.00 163 THR A C 1
ATOM 1241 O O . THR A 1 163 ? -10.506 10.379 -0.748 1.00 98.00 163 THR A O 1
ATOM 1244 N N . SER A 1 164 ? -10.182 8.562 -2.010 1.00 96.69 164 SER A N 1
ATOM 1245 C CA . SER A 1 164 ? -10.302 7.599 -0.906 1.00 96.69 164 SER A CA 1
ATOM 1246 C C . SER A 1 164 ? -8.937 7.249 -0.295 1.00 96.69 164 SER A C 1
ATOM 1248 O O . SER A 1 164 ? -8.573 6.076 -0.245 1.00 96.69 164 SER A O 1
ATOM 1250 N N . LEU A 1 165 ? -8.190 8.252 0.176 1.00 98.69 165 LEU A N 1
ATOM 1251 C CA . LEU A 1 165 ? -6.818 8.091 0.677 1.00 98.69 165 LEU A CA 1
ATOM 1252 C C . LEU A 1 165 ? -6.677 7.054 1.802 1.00 98.69 165 LEU A C 1
ATOM 1254 O O . LEU A 1 165 ? -7.411 7.091 2.795 1.00 98.69 165 LEU A O 1
ATOM 1258 N N . ALA A 1 166 ? -5.691 6.169 1.661 1.00 98.88 166 ALA A N 1
ATOM 1259 C CA . ALA A 1 166 ? -5.257 5.215 2.674 1.00 98.88 166 ALA A CA 1
ATOM 1260 C C . ALA A 1 166 ? -3.860 5.570 3.212 1.00 98.88 166 ALA A C 1
ATOM 1262 O O . ALA A 1 166 ? -3.077 6.235 2.537 1.00 98.88 166 ALA A O 1
ATOM 1263 N N . ILE A 1 167 ? -3.554 5.122 4.432 1.00 98.88 167 ILE A N 1
ATOM 1264 C CA . ILE A 1 167 ? -2.231 5.269 5.057 1.00 98.88 167 ILE A CA 1
ATOM 1265 C C . ILE A 1 167 ? -1.683 3.870 5.332 1.00 98.88 167 ILE A C 1
ATOM 1267 O O . ILE A 1 167 ? -2.373 3.050 5.944 1.00 98.88 167 ILE A O 1
ATOM 1271 N N . ALA A 1 168 ? -0.443 3.613 4.918 1.00 98.75 168 ALA A N 1
ATOM 1272 C CA . ALA A 1 168 ? 0.278 2.379 5.220 1.00 98.75 168 ALA A CA 1
ATOM 1273 C C . ALA A 1 168 ? 1.686 2.682 5.750 1.00 98.75 168 ALA A C 1
ATOM 1275 O O . ALA A 1 168 ? 2.186 3.801 5.638 1.00 98.75 168 ALA A O 1
ATOM 1276 N N . SER A 1 169 ? 2.313 1.685 6.378 1.00 98.38 169 SER A N 1
ATOM 1277 C CA . SER A 1 169 ? 3.570 1.905 7.096 1.00 98.38 169 SER A CA 1
ATOM 1278 C C . SER A 1 169 ? 4.820 1.869 6.230 1.00 98.38 169 SER A C 1
ATOM 1280 O O . SER A 1 169 ? 5.879 2.284 6.705 1.00 98.38 169 SER A O 1
ATOM 1282 N N . ASP A 1 170 ? 4.693 1.306 5.023 1.00 98.12 170 ASP A N 1
ATOM 1283 C CA . ASP A 1 170 ? 5.801 0.962 4.129 1.00 98.12 170 ASP A CA 1
ATOM 1284 C C . ASP A 1 170 ? 6.912 0.189 4.856 1.00 98.12 170 ASP A C 1
ATOM 1286 O O . ASP A 1 170 ? 8.080 0.521 4.761 1.00 98.12 170 ASP A O 1
ATOM 1290 N N . TRP A 1 171 ? 6.582 -0.794 5.703 1.00 98.12 171 TRP A N 1
ATOM 1291 C CA . TRP A 1 171 ? 7.622 -1.372 6.559 1.00 98.12 171 TRP A CA 1
ATOM 1292 C C . TRP A 1 171 ? 8.661 -2.145 5.736 1.00 98.12 171 TRP A C 1
ATOM 1294 O O . TRP A 1 171 ? 8.416 -3.267 5.291 1.00 98.12 171 TRP A O 1
ATOM 1304 N N . ASN A 1 172 ? 9.829 -1.532 5.551 1.00 97.69 172 ASN A N 1
ATOM 1305 C CA . ASN A 1 172 ? 10.905 -2.044 4.717 1.00 97.69 172 ASN A CA 1
ATOM 1306 C C . ASN A 1 172 ? 12.275 -1.613 5.283 1.00 97.69 172 ASN A C 1
ATOM 1308 O O . ASN A 1 172 ? 12.363 -0.639 6.034 1.00 97.69 172 ASN A O 1
ATOM 1312 N N . PRO A 1 173 ? 13.365 -2.326 4.954 1.00 96.12 173 PRO A N 1
ATOM 1313 C CA . PRO A 1 173 ? 14.674 -2.084 5.560 1.00 96.12 173 PRO A CA 1
ATOM 1314 C C . PRO A 1 173 ? 15.388 -0.819 5.055 1.00 96.12 173 PRO A C 1
ATOM 1316 O O . PRO A 1 173 ? 16.395 -0.439 5.645 1.00 96.12 173 PRO A O 1
ATOM 1319 N N . GLY A 1 174 ? 14.931 -0.214 3.955 1.00 93.75 174 GLY A N 1
ATOM 1320 C CA . GLY A 1 174 ? 15.613 0.892 3.285 1.00 93.75 174 GLY A CA 1
ATOM 1321 C C . GLY A 1 174 ? 15.093 2.262 3.712 1.00 93.75 174 GLY A C 1
ATOM 1322 O O . GLY A 1 174 ? 15.822 3.028 4.335 1.00 93.75 174 GLY A O 1
ATOM 1323 N N . SER A 1 175 ? 13.845 2.575 3.360 1.00 94.06 175 SER A N 1
ATOM 1324 C CA . SER A 1 175 ? 13.251 3.909 3.539 1.00 94.06 175 SER A CA 1
ATOM 1325 C C . SER A 1 175 ? 12.428 4.049 4.818 1.00 94.06 175 SER A C 1
ATOM 1327 O O . SER A 1 175 ? 12.325 5.151 5.345 1.00 94.06 175 SER A O 1
ATOM 1329 N N . ALA A 1 176 ? 11.852 2.964 5.343 1.00 96.88 176 ALA A N 1
ATOM 1330 C CA . ALA A 1 176 ? 10.883 3.025 6.442 1.00 96.88 176 ALA A CA 1
ATOM 1331 C C . ALA A 1 176 ? 11.047 1.879 7.470 1.00 96.88 176 ALA A C 1
ATOM 1333 O O . ALA A 1 176 ? 10.119 1.102 7.722 1.00 96.88 176 ALA A O 1
ATOM 1334 N N . PRO A 1 177 ? 12.207 1.792 8.153 1.00 94.75 177 PRO A N 1
ATOM 1335 C CA . PRO A 1 177 ? 12.539 0.659 9.024 1.00 94.75 177 PRO A CA 1
ATOM 1336 C C . PRO A 1 177 ? 11.714 0.577 10.320 1.00 94.75 177 PRO A C 1
ATOM 1338 O O . PRO A 1 177 ? 11.683 -0.476 10.955 1.00 94.75 177 PRO A O 1
ATOM 1341 N N . MET A 1 178 ? 11.035 1.659 10.728 1.00 93.50 178 MET A N 1
ATOM 1342 C CA . MET A 1 178 ? 10.285 1.719 11.992 1.00 93.50 178 MET A CA 1
ATOM 1343 C C . MET A 1 178 ? 9.039 0.817 12.003 1.00 93.50 178 MET A C 1
ATOM 1345 O O . MET A 1 178 ? 8.735 0.211 13.027 1.00 93.50 178 MET A O 1
ATOM 1349 N N . GLY A 1 179 ? 8.274 0.789 10.905 1.00 93.38 179 GLY A N 1
ATOM 1350 C CA . GLY A 1 179 ? 7.068 -0.039 10.752 1.00 93.38 179 GLY A CA 1
ATOM 1351 C C . GLY A 1 179 ? 5.884 0.255 11.688 1.00 93.38 179 GLY A C 1
ATOM 1352 O O . GLY A 1 179 ? 4.869 -0.436 11.624 1.00 93.38 179 GLY A O 1
ATOM 1353 N N . ASN A 1 180 ? 5.964 1.256 12.572 1.00 96.50 180 ASN A N 1
ATOM 1354 C CA . ASN A 1 180 ? 4.906 1.534 13.545 1.00 96.50 180 ASN A CA 1
ATOM 1355 C C . ASN A 1 180 ? 3.800 2.413 12.941 1.00 96.50 180 ASN A C 1
ATOM 1357 O O . ASN A 1 180 ? 3.838 3.639 13.057 1.00 96.50 180 ASN A O 1
ATOM 1361 N N . LEU A 1 181 ? 2.795 1.765 12.345 1.00 97.62 181 LEU A N 1
ATOM 1362 C CA . LEU A 1 181 ? 1.696 2.428 11.636 1.00 97.62 181 LEU A CA 1
ATOM 1363 C C . LEU A 1 181 ? 0.972 3.498 12.473 1.00 97.62 181 LEU A C 1
ATOM 1365 O O . LEU A 1 181 ? 0.681 4.569 11.954 1.00 97.62 181 LEU A O 1
ATOM 1369 N N . LEU A 1 182 ? 0.719 3.257 13.767 1.00 97.62 182 LEU A N 1
ATOM 1370 C CA . LEU A 1 182 ? 0.016 4.233 14.616 1.00 97.62 182 LEU A CA 1
ATOM 1371 C C . LEU A 1 182 ? 0.817 5.528 14.801 1.00 97.62 182 LEU A C 1
ATOM 1373 O O . LEU A 1 182 ? 0.237 6.610 14.768 1.00 97.62 182 LEU A O 1
ATOM 1377 N N . VAL A 1 183 ? 2.141 5.425 14.971 1.00 97.81 183 VAL A N 1
ATOM 1378 C CA . VAL A 1 183 ? 3.029 6.599 15.059 1.00 97.81 183 VAL A CA 1
ATOM 1379 C C . VAL A 1 183 ? 2.999 7.355 13.736 1.00 97.81 183 VAL A C 1
ATOM 1381 O O . VAL A 1 183 ? 2.750 8.556 13.705 1.00 97.81 183 VAL A O 1
ATOM 1384 N N . GLN A 1 184 ? 3.227 6.641 12.635 1.00 98.19 184 GLN A N 1
ATOM 1385 C CA . GLN A 1 184 ? 3.351 7.244 11.312 1.00 98.19 184 GLN A CA 1
ATOM 1386 C C . GLN A 1 184 ? 2.040 7.913 10.863 1.00 98.19 184 GLN A C 1
ATOM 1388 O O . GLN A 1 184 ? 2.068 9.017 10.326 1.00 98.19 184 GLN A O 1
ATOM 1393 N N . ALA A 1 185 ? 0.888 7.297 11.143 1.00 98.31 185 ALA A N 1
ATOM 1394 C CA . ALA A 1 185 ? -0.420 7.870 10.845 1.00 98.31 185 ALA A CA 1
ATOM 1395 C C . ALA A 1 185 ? -0.749 9.084 11.727 1.00 98.31 185 ALA A C 1
ATOM 1397 O O . ALA A 1 185 ? -1.327 10.049 11.232 1.00 98.31 185 ALA A O 1
ATOM 1398 N N . ALA A 1 186 ? -0.359 9.074 13.008 1.00 98.12 186 ALA A N 1
ATOM 1399 C CA . ALA A 1 186 ? -0.513 10.239 13.879 1.00 98.12 186 ALA A CA 1
ATOM 1400 C C . ALA A 1 186 ? 0.323 11.432 13.383 1.00 98.12 186 ALA A C 1
ATOM 1402 O O . ALA A 1 186 ? -0.185 12.551 13.323 1.00 98.12 186 ALA A O 1
ATOM 1403 N N . LEU A 1 187 ? 1.572 11.190 12.969 1.00 97.94 187 LEU A N 1
ATOM 1404 C CA . LEU A 1 187 ? 2.451 12.226 12.415 1.00 97.94 187 LEU A CA 1
ATOM 1405 C C . LEU A 1 187 ? 1.922 12.780 11.089 1.00 97.94 187 LEU A C 1
ATOM 1407 O O . LEU A 1 187 ? 1.828 13.996 10.945 1.00 97.94 187 LEU A O 1
ATOM 1411 N N . MET A 1 188 ? 1.508 11.902 10.169 1.00 98.06 188 MET A N 1
ATOM 1412 C CA . MET A 1 188 ? 0.839 12.297 8.925 1.00 98.06 188 MET A CA 1
ATOM 1413 C C . MET A 1 188 ? -0.396 13.151 9.218 1.00 98.06 188 MET A C 1
ATOM 1415 O O . MET A 1 188 ? -0.579 14.203 8.617 1.00 98.06 188 MET A O 1
ATOM 1419 N N . GLY A 1 189 ? -1.226 12.733 10.178 1.00 98.00 189 GLY A N 1
ATOM 1420 C CA . GLY A 1 189 ? -2.450 13.455 10.498 1.00 98.00 189 GLY A CA 1
ATOM 1421 C C . GLY A 1 189 ? -2.210 14.862 11.038 1.00 98.00 189 GLY A C 1
ATOM 1422 O O . GLY A 1 189 ? -2.935 15.779 10.667 1.00 98.00 189 GLY A O 1
ATOM 1423 N N . VAL A 1 190 ? -1.171 15.060 11.854 1.00 97.06 190 VAL A N 1
ATOM 1424 C CA . VAL A 1 190 ? -0.793 16.398 12.334 1.00 97.06 190 VAL A CA 1
ATOM 1425 C C . VAL A 1 190 ? -0.177 17.237 11.216 1.00 97.06 190 VAL A C 1
ATOM 1427 O O . VAL A 1 190 ? -0.544 18.400 11.068 1.00 97.06 190 VAL A O 1
ATOM 1430 N N . ALA A 1 191 ? 0.740 16.667 10.432 1.00 9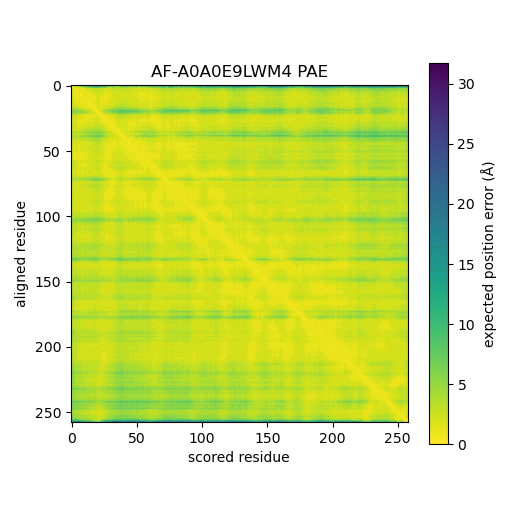8.06 191 ALA A N 1
ATOM 1431 C CA . ALA A 1 191 ? 1.458 17.410 9.402 1.00 98.06 191 ALA A CA 1
ATOM 1432 C C . ALA A 1 191 ? 0.556 17.838 8.235 1.00 98.06 191 ALA A C 1
ATOM 1434 O O . ALA A 1 191 ? 0.669 18.962 7.755 1.00 98.06 191 ALA A O 1
ATOM 1435 N N . GLU A 1 192 ? -0.380 16.974 7.840 1.00 98.56 192 GLU A N 1
ATOM 1436 C CA . GLU A 1 192 ? -1.315 17.203 6.736 1.00 98.56 192 GLU A CA 1
ATOM 1437 C C . GLU A 1 192 ? -2.725 17.580 7.225 1.00 98.56 192 GLU A C 1
ATOM 1439 O O . GLU A 1 192 ? -3.684 17.558 6.462 1.00 98.56 192 GLU A O 1
ATOM 1444 N N . GLY A 1 193 ? -2.911 17.920 8.503 1.00 98.12 193 GLY A N 1
ATOM 1445 C CA . GLY A 1 193 ? -4.200 18.409 9.010 1.00 98.12 193 GLY A CA 1
ATOM 1446 C C . GLY A 1 193 ? -5.384 17.457 8.766 1.00 98.12 193 GLY A C 1
ATOM 1447 O O . GLY A 1 193 ? -6.490 17.906 8.449 1.00 98.12 193 GLY A O 1
ATOM 1448 N N . LEU A 1 194 ? -5.169 16.144 8.883 1.00 98.69 194 LEU A N 1
ATOM 1449 C CA . LEU A 1 194 ? -6.263 15.173 8.885 1.00 98.69 194 LEU A CA 1
ATOM 1450 C C . LEU A 1 194 ? -6.927 15.175 10.259 1.00 98.69 194 LEU A C 1
ATOM 1452 O O . LEU A 1 194 ? -6.278 15.171 11.306 1.00 98.69 194 LEU A O 1
ATOM 1456 N N . THR A 1 195 ? -8.250 15.095 10.261 1.00 98.31 195 THR A N 1
ATOM 1457 C CA . THR A 1 195 ? -8.993 14.785 11.480 1.00 98.31 195 THR A CA 1
ATOM 1458 C C . THR A 1 195 ? -8.687 13.359 11.941 1.00 98.31 195 THR A C 1
ATOM 1460 O O . THR A 1 195 ? -8.411 12.469 11.135 1.00 98.31 195 THR A O 1
ATOM 1463 N N . MET A 1 196 ? -8.833 13.086 13.242 1.00 97.31 196 MET A N 1
ATOM 1464 C CA . MET A 1 196 ? -8.652 11.725 13.768 1.00 97.31 196 MET A CA 1
ATOM 1465 C C . MET A 1 196 ? -9.576 10.707 13.081 1.00 97.31 196 MET A C 1
ATOM 1467 O O . MET A 1 196 ? -9.184 9.562 12.873 1.00 97.31 196 MET A O 1
ATOM 1471 N N . ALA A 1 197 ? -10.786 11.121 12.689 1.00 97.88 197 ALA A N 1
ATOM 1472 C CA . ALA A 1 197 ? -11.715 10.277 11.943 1.00 97.88 197 ALA A CA 1
ATOM 1473 C C . ALA A 1 197 ? -11.203 9.950 10.527 1.00 97.88 197 ALA A C 1
ATOM 1475 O O . ALA A 1 197 ? -11.286 8.797 10.104 1.00 97.88 197 ALA A O 1
ATOM 1476 N N . GLU A 1 198 ? -10.642 10.927 9.805 1.00 98.62 198 GLU A N 1
ATOM 1477 C CA . GLU A 1 198 ? -10.024 10.696 8.492 1.00 98.62 198 GLU A CA 1
ATOM 1478 C C . GLU A 1 198 ? -8.804 9.776 8.595 1.00 98.62 198 GLU A C 1
ATOM 1480 O O . GLU A 1 198 ? -8.683 8.851 7.790 1.00 98.62 198 GLU A O 1
ATOM 1485 N N . THR A 1 199 ? -7.950 9.973 9.603 1.00 98.62 199 THR A N 1
ATOM 1486 C CA . THR A 1 199 ? -6.764 9.135 9.839 1.00 98.62 199 THR A CA 1
ATOM 1487 C C . THR A 1 199 ? -7.152 7.689 10.155 1.00 98.62 199 THR A C 1
ATOM 1489 O O . THR A 1 199 ? -6.601 6.754 9.572 1.00 98.62 199 THR A O 1
ATOM 1492 N N . TRP A 1 200 ? -8.159 7.472 11.009 1.00 98.12 200 TRP A N 1
ATOM 1493 C CA . TRP A 1 200 ? -8.687 6.128 11.265 1.00 98.12 200 TRP A CA 1
ATOM 1494 C C . TRP A 1 200 ? -9.306 5.499 10.020 1.00 98.12 200 TRP A C 1
ATOM 1496 O O . TRP A 1 200 ? -9.038 4.331 9.731 1.00 98.12 200 TRP A O 1
ATOM 1506 N N . ALA A 1 201 ? -10.100 6.252 9.254 1.00 98.56 201 ALA A N 1
ATOM 1507 C CA . ALA A 1 201 ? -10.688 5.759 8.012 1.00 98.56 201 ALA A CA 1
ATOM 1508 C C . ALA A 1 201 ? -9.608 5.342 7.000 1.00 98.56 201 ALA A C 1
ATOM 1510 O O . ALA A 1 201 ? -9.765 4.314 6.335 1.00 98.56 201 ALA A O 1
ATOM 1511 N N . ALA A 1 202 ? -8.505 6.093 6.924 1.00 98.75 202 ALA A N 1
ATOM 1512 C CA . ALA A 1 202 ? -7.372 5.812 6.048 1.00 98.75 202 ALA A CA 1
ATOM 1513 C C . ALA A 1 202 ? -6.658 4.490 6.382 1.00 98.75 202 ALA A C 1
ATOM 1515 O O . ALA A 1 202 ? -6.217 3.798 5.469 1.00 98.75 202 ALA A O 1
ATOM 1516 N N . MET A 1 203 ? -6.598 4.099 7.659 1.00 98.31 203 MET A N 1
ATOM 1517 C CA . MET A 1 203 ? -5.990 2.831 8.100 1.00 98.31 203 MET A CA 1
ATOM 1518 C C . MET A 1 203 ? -6.972 1.650 8.171 1.00 98.31 203 MET A C 1
ATOM 1520 O O . MET A 1 203 ? -6.559 0.519 8.418 1.00 98.31 203 MET A O 1
ATOM 1524 N N . THR A 1 204 ? -8.276 1.891 8.011 1.00 98.50 204 THR A N 1
ATOM 1525 C CA . THR A 1 204 ? -9.317 0.866 8.191 1.00 98.50 204 THR A CA 1
ATOM 1526 C C . THR A 1 204 ? -10.110 0.654 6.907 1.00 98.50 204 THR A C 1
ATOM 1528 O O . THR A 1 204 ? -9.694 -0.116 6.045 1.00 98.50 204 THR A O 1
ATOM 1531 N N . ILE A 1 205 ? -11.244 1.331 6.739 1.00 98.25 205 ILE A N 1
ATOM 1532 C CA . ILE A 1 205 ? -12.154 1.101 5.616 1.00 98.25 205 ILE A CA 1
ATOM 1533 C C . ILE A 1 205 ? -11.528 1.474 4.267 1.00 98.25 205 ILE A C 1
ATOM 1535 O O . ILE A 1 205 ? -11.735 0.757 3.290 1.00 98.25 205 ILE A O 1
ATOM 1539 N N . ARG A 1 206 ? -10.724 2.543 4.195 1.00 98.50 206 ARG A N 1
ATOM 1540 C CA . ARG A 1 206 ? -10.062 2.958 2.946 1.00 98.50 206 ARG A CA 1
ATOM 1541 C C . ARG A 1 206 ? -8.879 2.049 2.613 1.00 98.50 206 ARG A C 1
ATOM 1543 O O . ARG A 1 206 ? -8.741 1.660 1.458 1.00 98.50 206 ARG A O 1
ATOM 1550 N N . ALA A 1 207 ? -8.114 1.606 3.614 1.00 98.56 207 ALA A N 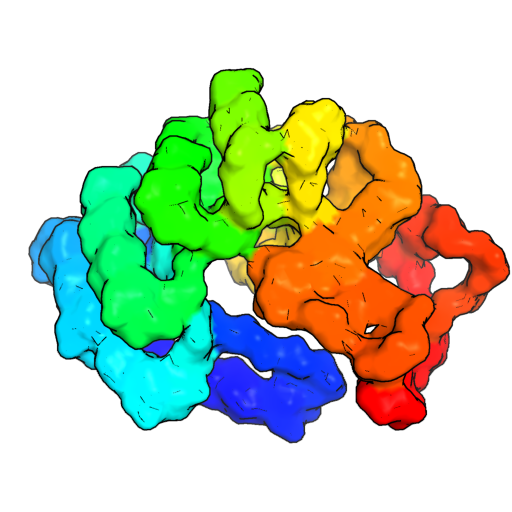1
ATOM 1551 C CA . ALA A 1 207 ? -7.097 0.568 3.434 1.00 98.56 207 ALA A CA 1
ATOM 1552 C C . ALA A 1 207 ? -7.718 -0.756 2.952 1.00 98.56 207 ALA A C 1
ATOM 1554 O O . ALA A 1 207 ? -7.239 -1.354 1.994 1.00 98.56 207 ALA A O 1
ATOM 1555 N N . ALA A 1 208 ? -8.847 -1.184 3.530 1.00 98.19 208 ALA A N 1
ATOM 1556 C CA . ALA A 1 208 ? -9.573 -2.362 3.056 1.00 98.19 208 ALA A CA 1
ATOM 1557 C C . ALA A 1 208 ? -10.026 -2.206 1.592 1.00 98.19 208 ALA A C 1
ATOM 1559 O O . ALA A 1 208 ? -9.920 -3.153 0.813 1.00 98.19 208 ALA A O 1
ATOM 1560 N N . ARG A 1 209 ? -10.468 -1.008 1.178 1.00 97.00 209 ARG A N 1
ATOM 1561 C CA . ARG A 1 209 ? -10.781 -0.702 -0.230 1.00 97.00 209 ARG A CA 1
ATOM 1562 C C . ARG A 1 209 ? -9.546 -0.752 -1.133 1.00 97.00 209 ARG A C 1
ATOM 1564 O O . ARG A 1 209 ? -9.643 -1.357 -2.195 1.00 97.00 209 ARG A O 1
ATOM 1571 N N . ALA A 1 210 ? -8.398 -0.225 -0.696 1.00 97.56 210 ALA A N 1
ATOM 1572 C CA . ALA A 1 210 ? -7.121 -0.315 -1.422 1.00 97.56 210 ALA A CA 1
ATOM 1573 C C . ALA A 1 210 ? -6.662 -1.767 -1.630 1.00 97.56 210 ALA A C 1
ATOM 1575 O O . ALA A 1 210 ? -5.885 -2.067 -2.536 1.00 97.56 210 ALA A O 1
ATOM 1576 N N . LEU A 1 211 ? -7.158 -2.686 -0.799 1.00 97.38 211 LEU A N 1
ATOM 1577 C CA . LEU A 1 211 ? -6.922 -4.122 -0.901 1.00 97.38 211 LEU A CA 1
ATOM 1578 C C . LEU A 1 211 ? -8.077 -4.905 -1.561 1.00 97.38 211 LEU A C 1
ATOM 1580 O O . LEU A 1 211 ? -8.011 -6.129 -1.589 1.00 97.38 211 LEU A O 1
ATOM 1584 N N . GLN A 1 212 ? -9.123 -4.234 -2.067 1.00 96.38 212 GLN A N 1
ATOM 1585 C CA . GLN A 1 212 ? -10.366 -4.844 -2.581 1.00 96.38 212 GLN A CA 1
ATOM 1586 C C . GLN A 1 212 ? -11.121 -5.759 -1.585 1.00 96.38 212 GLN A C 1
ATOM 1588 O O . GLN A 1 212 ? -11.854 -6.664 -1.973 1.00 96.38 212 GLN A O 1
ATOM 1593 N N . LEU A 1 213 ? -11.019 -5.510 -0.278 1.00 97.00 213 LEU A N 1
ATOM 1594 C CA . LEU A 1 213 ? -11.630 -6.354 0.765 1.00 97.00 213 LEU A CA 1
ATOM 1595 C C . LEU A 1 213 ? -12.942 -5.779 1.297 1.00 97.00 213 LEU A C 1
ATOM 1597 O O . LEU A 1 213 ? -12.943 -4.902 2.165 1.00 97.00 213 LEU A O 1
ATOM 1601 N N . GLU A 1 214 ? -14.083 -6.189 0.750 1.00 96.50 214 GLU A N 1
ATOM 1602 C CA . GLU A 1 214 ? -15.403 -5.601 1.072 1.00 96.50 214 GLU A CA 1
ATOM 1603 C C . GLU A 1 214 ? -16.024 -6.079 2.385 1.00 96.50 214 GLU A C 1
ATOM 1605 O O . GLU A 1 214 ? -16.977 -5.475 2.874 1.00 96.50 214 GLU A O 1
ATOM 1610 N N . ASP A 1 215 ? -15.442 -7.109 2.982 1.00 97.12 215 ASP A N 1
ATOM 1611 C CA . ASP A 1 215 ? -15.926 -7.815 4.163 1.00 97.12 215 ASP A CA 1
ATOM 1612 C C . ASP A 1 215 ? -15.354 -7.283 5.489 1.00 97.12 215 ASP A C 1
ATOM 1614 O O . ASP A 1 215 ? -15.615 -7.874 6.536 1.00 97.12 215 ASP A O 1
ATOM 1618 N N . ARG A 1 216 ? -14.561 -6.200 5.479 1.00 97.38 216 ARG A N 1
ATOM 1619 C CA . ARG A 1 216 ? -13.840 -5.699 6.667 1.00 97.38 216 ARG A CA 1
ATOM 1620 C C . ARG A 1 216 ? -13.531 -4.200 6.623 1.00 97.38 216 ARG A C 1
ATOM 1622 O O . ARG A 1 216 ? -13.940 -3.483 5.714 1.00 97.38 216 ARG A O 1
ATOM 1629 N N . GLY A 1 217 ? -12.807 -3.728 7.642 1.00 96.62 217 GLY A N 1
ATOM 1630 C CA . GLY A 1 217 ? -12.402 -2.325 7.797 1.00 96.62 217 GLY A CA 1
ATOM 1631 C C . GLY A 1 217 ? -13.464 -1.444 8.463 1.00 96.62 217 GLY A C 1
ATOM 1632 O O . GLY A 1 217 ? -13.240 -0.255 8.651 1.00 96.62 217 GLY A O 1
ATOM 1633 N N . CYS A 1 218 ? -14.612 -2.012 8.839 1.00 97.19 218 CYS A N 1
ATOM 1634 C CA . CYS A 1 218 ? -15.640 -1.348 9.637 1.00 97.19 218 CYS A CA 1
ATOM 1635 C C . CYS A 1 218 ? -16.429 -2.364 10.473 1.00 97.19 218 CYS A C 1
ATOM 1637 O O . CYS A 1 218 ? -16.482 -3.549 10.140 1.00 97.19 218 CYS A O 1
ATOM 1639 N N . ILE A 1 219 ? -17.073 -1.891 11.543 1.00 96.88 219 ILE A N 1
ATOM 1640 C CA . ILE A 1 219 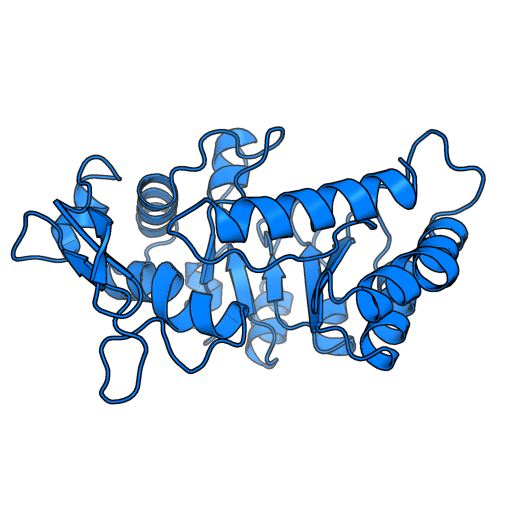? -17.932 -2.716 12.400 1.00 96.88 219 ILE A CA 1
ATOM 1641 C C . ILE A 1 219 ? -19.350 -2.686 11.828 1.00 96.88 219 ILE A C 1
ATOM 1643 O O . ILE A 1 219 ? -20.106 -1.739 12.046 1.00 96.88 219 ILE A O 1
ATOM 1647 N N . ARG A 1 220 ? -19.707 -3.720 11.063 1.00 96.94 220 ARG A N 1
ATOM 1648 C CA . ARG A 1 220 ? -21.001 -3.831 10.378 1.00 96.94 220 ARG A CA 1
ATOM 1649 C C . ARG A 1 220 ? -21.478 -5.282 10.358 1.00 96.94 220 ARG A C 1
ATOM 1651 O O . ARG A 1 220 ? -20.682 -6.205 10.227 1.00 96.94 220 ARG A O 1
ATOM 1658 N N . ARG A 1 221 ? -22.793 -5.504 10.467 1.00 97.00 221 ARG A N 1
ATOM 1659 C CA . ARG A 1 221 ? -23.377 -6.855 10.367 1.00 97.00 221 ARG A CA 1
ATOM 1660 C C . ARG A 1 221 ? -22.953 -7.517 9.048 1.00 97.00 221 ARG A C 1
ATOM 1662 O O . ARG A 1 221 ? -23.026 -6.890 7.996 1.00 97.00 221 ARG A O 1
ATOM 1669 N N . GLY A 1 222 ? -22.533 -8.780 9.123 1.00 96.19 222 GLY A N 1
ATOM 1670 C CA . GLY A 1 222 ? -22.064 -9.561 7.974 1.00 96.19 222 GLY A CA 1
ATOM 1671 C C . GLY A 1 222 ? -20.592 -9.347 7.605 1.00 96.19 222 GLY A C 1
ATOM 1672 O O . GLY A 1 222 ? -20.123 -9.993 6.679 1.00 96.19 222 GLY A O 1
ATOM 1673 N N . HIS A 1 223 ? -19.870 -8.459 8.297 1.00 97.81 223 HIS A N 1
ATOM 1674 C CA . HIS A 1 223 ? -18.422 -8.288 8.130 1.00 97.81 223 HIS A CA 1
ATOM 1675 C C . HIS A 1 223 ? -17.647 -9.209 9.070 1.00 97.81 223 HIS A C 1
ATOM 1677 O O . HIS A 1 223 ? -18.182 -9.667 10.084 1.00 97.81 223 HIS A O 1
ATOM 1683 N N . LEU A 1 224 ? -16.378 -9.450 8.743 1.00 97.00 224 LEU A N 1
ATOM 1684 C CA . LEU A 1 224 ? -15.453 -10.150 9.622 1.00 97.00 224 LEU A CA 1
ATOM 1685 C C . LEU A 1 224 ? -15.324 -9.411 10.954 1.00 97.00 224 LEU A C 1
ATOM 1687 O O . LEU A 1 224 ? -15.142 -8.193 11.001 1.00 97.00 224 LEU A O 1
ATOM 1691 N N . ALA A 1 225 ? -15.377 -10.175 12.043 1.00 96.81 225 ALA A N 1
ATOM 1692 C CA . ALA A 1 225 ? -15.153 -9.678 13.395 1.00 96.81 225 ALA A CA 1
ATOM 1693 C C . ALA A 1 225 ? -13.645 -9.568 13.694 1.00 96.81 225 ALA A C 1
ATOM 1695 O O . ALA A 1 225 ? -13.128 -10.218 14.604 1.00 96.81 225 ALA A O 1
ATOM 1696 N N . ASP A 1 226 ? -12.958 -8.759 12.887 1.00 96.94 226 ASP A N 1
ATOM 1697 C CA . ASP A 1 226 ? -11.567 -8.354 13.084 1.00 96.94 226 ASP A CA 1
ATOM 1698 C C . ASP A 1 226 ? -11.558 -7.011 13.825 1.00 96.94 226 ASP A C 1
ATOM 1700 O O . ASP A 1 226 ? -11.867 -5.969 13.241 1.00 96.94 226 ASP A O 1
ATOM 1704 N N . LEU A 1 227 ? -11.281 -7.038 15.130 1.00 96.44 227 LEU A N 1
ATOM 1705 C CA . LEU A 1 227 ? -11.507 -5.908 16.036 1.00 96.44 227 LEU A CA 1
ATOM 1706 C C . LEU A 1 227 ? -10.290 -5.653 16.922 1.00 96.44 227 LEU A C 1
ATOM 1708 O O . LEU A 1 227 ? -9.558 -6.572 17.280 1.00 96.44 227 LEU A O 1
ATOM 1712 N N . MET A 1 228 ? -10.124 -4.400 17.336 1.00 95.75 228 MET A N 1
ATOM 1713 C CA . MET A 1 228 ? -9.133 -3.982 18.324 1.00 95.75 228 MET A CA 1
ATOM 1714 C C . MET A 1 228 ? -9.822 -3.127 19.386 1.00 95.75 228 MET A C 1
ATOM 1716 O O . MET A 1 228 ? -10.567 -2.209 19.039 1.00 95.75 228 MET A O 1
ATOM 1720 N N . ALA A 1 229 ? -9.571 -3.409 20.663 1.00 96.94 229 ALA A N 1
ATOM 1721 C CA . ALA A 1 229 ? -9.991 -2.550 21.767 1.00 96.94 229 ALA A CA 1
ATOM 1722 C C . ALA A 1 229 ? -8.770 -1.886 22.400 1.00 96.94 229 ALA A C 1
ATOM 1724 O O . ALA A 1 229 ? -7.793 -2.555 22.729 1.00 96.94 229 ALA A O 1
ATOM 1725 N N . PHE A 1 230 ? -8.849 -0.572 22.576 1.00 97.62 230 PHE A N 1
ATOM 1726 C CA . PHE A 1 230 ? -7.830 0.249 23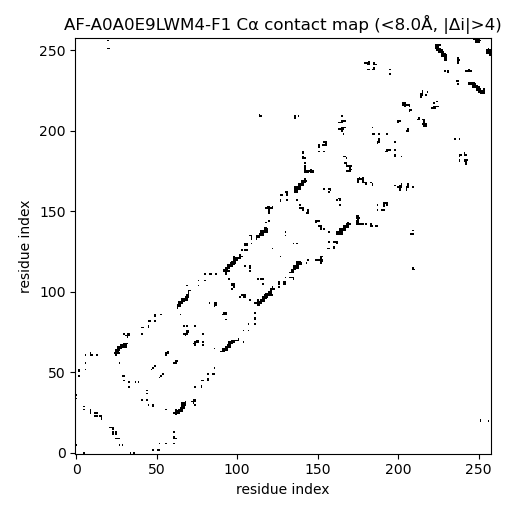.225 1.00 97.62 230 PHE A CA 1
ATOM 1727 C C . PHE A 1 230 ? -8.284 0.618 24.649 1.00 97.62 230 PHE A C 1
ATOM 1729 O O . PHE A 1 230 ? -9.494 0.663 24.888 1.00 97.62 230 PHE A O 1
ATOM 1736 N N . PRO A 1 231 ? -7.354 0.910 25.579 1.00 97.25 231 PRO A N 1
ATOM 1737 C CA . PRO A 1 231 ? -7.652 1.263 26.972 1.00 97.25 231 PRO A CA 1
ATOM 1738 C C . PRO A 1 231 ? -8.182 2.696 27.120 1.00 97.25 231 PRO A C 1
ATOM 1740 O O . PRO A 1 231 ? -7.658 3.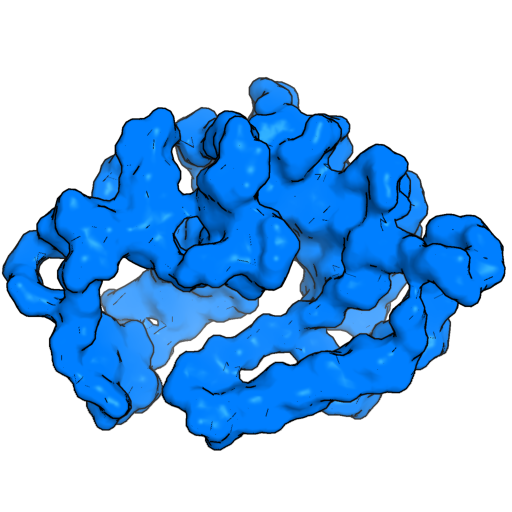500 27.885 1.00 97.25 231 PRO A O 1
ATOM 1743 N N . THR A 1 232 ? -9.200 3.053 26.345 1.00 97.31 232 THR A N 1
ATOM 1744 C CA . THR A 1 232 ? -9.810 4.383 26.354 1.00 97.31 232 THR A CA 1
ATOM 1745 C C . THR A 1 232 ? -11.263 4.309 25.896 1.00 97.31 232 THR A C 1
ATOM 1747 O O . THR A 1 232 ? -11.646 3.446 25.104 1.00 97.31 232 THR A O 1
ATOM 1750 N N . SER A 1 233 ? -12.084 5.238 26.381 1.00 96.69 233 SER A N 1
ATOM 1751 C CA . SER A 1 233 ? -13.440 5.475 25.880 1.00 96.69 233 SER A CA 1
ATOM 1752 C C . SER A 1 233 ? -13.487 6.513 24.749 1.00 96.69 233 SER A C 1
ATOM 1754 O O . SER A 1 233 ? -14.561 6.755 24.197 1.00 96.69 233 SER A O 1
ATOM 1756 N N . ASN A 1 234 ? -12.347 7.107 24.371 1.00 96.69 234 ASN A N 1
ATOM 1757 C CA . ASN A 1 234 ? -12.243 8.123 23.328 1.00 96.69 234 ASN A CA 1
ATOM 1758 C C . ASN A 1 234 ? -11.220 7.726 22.250 1.00 96.69 234 ASN A C 1
ATOM 1760 O O . ASN A 1 234 ? -10.010 7.746 22.464 1.00 96.69 234 ASN A O 1
ATOM 1764 N N . TYR A 1 235 ? -11.704 7.448 21.038 1.00 95.06 235 TYR A N 1
ATOM 1765 C CA . TYR A 1 235 ? -10.864 7.035 19.906 1.00 95.06 235 TYR A CA 1
ATOM 1766 C C . TYR A 1 235 ? -9.781 8.060 19.516 1.00 95.06 235 TYR A C 1
ATOM 1768 O O . TYR A 1 235 ? -8.798 7.699 18.861 1.00 95.06 235 TYR A O 1
ATOM 1776 N N . GLN A 1 236 ? -9.964 9.334 19.880 1.00 96.25 236 GLN A N 1
ATOM 1777 C CA . GLN A 1 236 ? -9.005 10.403 19.599 1.00 96.25 236 GLN A CA 1
ATOM 1778 C C . GLN A 1 236 ? -7.716 10.241 20.413 1.00 96.25 236 GLN A C 1
ATOM 1780 O O . GLN A 1 236 ? -6.644 10.592 19.922 1.00 96.25 236 GLN A O 1
ATOM 1785 N N . GLU A 1 237 ? -7.797 9.668 21.618 1.00 97.12 237 GLU A N 1
ATOM 1786 C CA . GLU A 1 237 ? -6.640 9.493 22.501 1.00 97.12 237 GLU A CA 1
ATOM 1787 C C . GLU A 1 237 ? -5.599 8.550 21.894 1.00 97.12 237 GLU A C 1
ATOM 1789 O O . GLU A 1 237 ? -4.402 8.795 22.008 1.00 97.12 237 GLU A O 1
ATOM 1794 N N . VAL A 1 238 ? -6.033 7.515 21.170 1.00 97.06 238 VAL A N 1
ATOM 1795 C CA . VAL A 1 238 ? -5.128 6.516 20.580 1.00 97.06 238 VAL A CA 1
ATOM 1796 C C . VAL A 1 238 ? -4.071 7.164 19.678 1.00 97.06 238 VAL A C 1
ATOM 1798 O O . VAL A 1 238 ? -2.878 6.887 19.809 1.00 97.06 238 VAL A O 1
ATOM 1801 N N . LEU A 1 239 ? -4.507 8.043 18.770 1.00 96.56 239 LEU A N 1
ATOM 1802 C CA . LEU A 1 239 ? -3.620 8.748 17.843 1.00 96.56 239 LEU A CA 1
ATOM 1803 C C . LEU A 1 239 ? -2.963 9.970 18.494 1.00 96.56 239 LEU A C 1
ATOM 1805 O O . LEU A 1 239 ? -1.822 10.286 18.166 1.00 96.56 239 LEU A O 1
ATOM 1809 N N . TYR A 1 240 ? -3.627 10.612 19.462 1.00 95.88 240 TYR A N 1
ATOM 1810 C CA . TYR A 1 240 ? -3.028 11.680 20.270 1.00 95.88 240 TYR A CA 1
ATOM 1811 C C . TYR A 1 240 ? -1.787 11.201 21.038 1.00 95.88 240 TYR A C 1
ATOM 1813 O O . TYR A 1 240 ? -0.782 11.906 21.094 1.00 95.88 240 TYR A O 1
ATOM 1821 N N . HIS A 1 241 ? -1.819 9.969 21.554 1.00 96.25 241 HIS A N 1
ATOM 1822 C CA . HIS A 1 241 ? -0.683 9.315 22.205 1.00 96.25 241 HIS A CA 1
ATOM 1823 C C . HIS A 1 241 ? 0.387 8.807 21.225 1.00 96.25 241 HIS A C 1
ATOM 1825 O O . HIS A 1 241 ? 1.312 8.117 21.650 1.00 96.25 241 HIS A O 1
ATOM 1831 N N . GLN A 1 242 ? 0.280 9.126 19.927 1.00 94.62 242 GLN A N 1
ATOM 1832 C CA . GLN A 1 242 ? 1.321 8.914 18.914 1.00 94.62 242 GLN A CA 1
ATOM 1833 C C . GLN A 1 242 ? 1.907 7.495 18.964 1.00 94.62 242 GLN A C 1
ATOM 1835 O O . GLN A 1 242 ? 3.114 7.296 19.060 1.00 94.62 242 GLN A O 1
ATOM 1840 N N . GLY A 1 243 ? 1.032 6.487 18.970 1.00 92.00 243 GLY A N 1
ATOM 1841 C CA . GLY A 1 243 ? 1.416 5.073 18.962 1.00 92.00 243 GLY A CA 1
ATOM 1842 C C . GLY A 1 243 ? 1.989 4.515 20.270 1.00 92.00 243 GLY A C 1
ATOM 1843 O O . GLY A 1 243 ? 2.384 3.346 20.281 1.00 92.00 243 GLY A O 1
ATOM 1844 N N . GLN A 1 244 ? 2.010 5.289 21.364 1.00 95.94 244 GLN A N 1
ATOM 1845 C CA . GLN A 1 244 ? 2.280 4.756 22.706 1.00 95.94 244 GLN A CA 1
ATOM 1846 C C . GLN A 1 244 ? 1.131 3.868 23.195 1.00 95.94 244 GLN A C 1
ATOM 1848 O O . GLN A 1 244 ? 1.372 2.818 23.788 1.00 95.94 244 GLN A O 1
ATOM 1853 N N . MET A 1 245 ? -0.117 4.259 22.917 1.00 96.19 245 MET A N 1
ATOM 1854 C CA . MET A 1 245 ? -1.284 3.456 23.269 1.00 96.19 245 MET A CA 1
ATOM 1855 C C . MET A 1 245 ? -1.397 2.251 22.327 1.00 96.19 245 MET A C 1
ATOM 1857 O O . MET A 1 245 ? -1.454 2.395 21.104 1.00 96.19 245 MET A O 1
ATOM 1861 N N . ARG A 1 246 ? -1.435 1.050 22.907 1.00 94.94 246 ARG A N 1
ATOM 1862 C CA . ARG A 1 246 ? -1.591 -0.222 22.190 1.00 94.94 246 ARG A CA 1
ATOM 1863 C C . ARG A 1 246 ? -2.975 -0.815 22.452 1.00 94.94 246 ARG A C 1
ATOM 1865 O O . ARG A 1 246 ? -3.565 -0.508 23.488 1.00 94.94 246 ARG A O 1
ATOM 1872 N N . PRO A 1 247 ? -3.503 -1.639 21.533 1.00 95.50 247 PRO A N 1
ATOM 1873 C CA . PRO A 1 247 ? -4.719 -2.382 21.818 1.00 95.50 247 PRO A CA 1
ATOM 1874 C C . PRO A 1 247 ? -4.474 -3.352 22.982 1.00 95.50 247 PRO A C 1
ATOM 1876 O O . PRO A 1 247 ? -3.452 -4.034 23.020 1.00 95.50 247 PRO A O 1
ATOM 1879 N N . GLU A 1 248 ? -5.416 -3.410 23.921 1.00 96.62 248 GLU A N 1
ATOM 1880 C CA . GLU A 1 248 ? -5.425 -4.386 25.019 1.00 96.62 248 GLU A CA 1
ATOM 1881 C C . GLU A 1 248 ? -6.070 -5.706 24.615 1.00 96.62 248 GLU A C 1
ATOM 1883 O O . GLU A 1 248 ? -5.801 -6.726 25.239 1.00 96.62 248 GLU A O 1
ATOM 1888 N N . LYS A 1 249 ? -6.952 -5.676 23.610 1.00 97.19 249 LYS A N 1
ATOM 1889 C CA . LYS A 1 249 ? -7.610 -6.870 23.081 1.00 97.19 249 LYS A CA 1
ATOM 1890 C C . LYS A 1 249 ? -7.645 -6.840 21.568 1.00 97.19 249 LYS A C 1
ATOM 1892 O O . LYS A 1 249 ? -7.958 -5.800 20.977 1.00 97.19 249 LYS A O 1
ATOM 1897 N N . ILE A 1 250 ? -7.380 -7.985 20.954 1.00 96.75 250 ILE A N 1
ATOM 1898 C CA . ILE A 1 250 ? -7.436 -8.172 19.504 1.00 96.75 250 ILE A CA 1
ATOM 1899 C C . ILE A 1 250 ? -8.295 -9.392 19.202 1.00 96.75 250 ILE A C 1
ATOM 1901 O O . ILE A 1 250 ? -8.055 -10.478 19.726 1.00 96.75 250 ILE A O 1
ATOM 1905 N N . TRP A 1 251 ? -9.279 -9.216 18.325 1.00 97.06 251 TRP A N 1
ATOM 1906 C CA . TRP A 1 251 ? -10.073 -10.308 17.782 1.00 97.06 251 TRP A CA 1
ATOM 1907 C C . TRP A 1 251 ? -9.752 -10.498 16.308 1.00 97.06 251 TRP A C 1
ATOM 1909 O O . TRP A 1 251 ? -9.731 -9.527 15.552 1.00 97.06 251 TRP A O 1
ATOM 1919 N N . LYS A 1 252 ? -9.568 -11.754 15.898 1.00 96.25 252 LYS A N 1
ATOM 1920 C CA . LYS A 1 252 ? -9.480 -12.170 14.497 1.00 96.25 252 LYS A CA 1
ATOM 1921 C C . LYS A 1 252 ? -10.591 -13.169 14.217 1.00 96.25 252 LYS A C 1
ATOM 1923 O O . LYS A 1 252 ? -10.700 -14.184 14.901 1.00 96.25 252 LYS A O 1
ATOM 1928 N N . ASN A 1 253 ? -11.422 -12.895 13.213 1.00 95.06 253 ASN A N 1
ATOM 1929 C CA . ASN A 1 253 ? -12.585 -13.716 12.862 1.00 95.06 253 ASN A CA 1
ATOM 1930 C C . ASN A 1 253 ? -13.489 -14.016 14.081 1.00 95.06 253 ASN A C 1
ATOM 1932 O O . ASN A 1 253 ? -14.045 -15.106 14.201 1.00 95.06 253 ASN A O 1
ATOM 1936 N N . GLY A 1 254 ? -13.609 -13.062 15.012 1.00 95.56 254 GLY A N 1
ATOM 1937 C CA . GLY A 1 254 ? -14.394 -13.193 16.245 1.00 95.56 254 GLY A CA 1
ATOM 1938 C C . GLY A 1 254 ? -13.707 -13.948 17.388 1.00 95.56 254 GLY A C 1
ATOM 1939 O O . GLY A 1 254 ? -14.266 -14.017 18.480 1.00 95.56 254 GLY A O 1
ATOM 1940 N N . ILE A 1 255 ? -12.500 -14.476 17.178 1.00 96.31 255 ILE A N 1
ATOM 1941 C CA . ILE A 1 255 ? -11.714 -15.183 18.195 1.00 96.31 255 ILE A CA 1
ATOM 1942 C C . ILE A 1 255 ? -10.749 -14.191 18.844 1.00 96.31 255 ILE A C 1
ATOM 1944 O O . ILE A 1 255 ? -10.022 -13.501 18.137 1.00 96.31 255 ILE A O 1
ATOM 1948 N N . LEU A 1 256 ? -10.736 -14.119 20.178 1.00 96.62 256 LEU A N 1
ATOM 1949 C CA . LEU A 1 256 ? -9.771 -13.311 20.931 1.00 96.62 256 LEU A CA 1
ATOM 1950 C C . LEU A 1 256 ? -8.369 -13.931 20.798 1.00 96.62 256 LEU A C 1
ATOM 1952 O O . LEU A 1 256 ? -8.176 -15.087 21.168 1.00 96.62 256 LEU A O 1
ATOM 1956 N N . THR A 1 257 ? -7.410 -13.177 20.263 1.00 93.56 257 THR A N 1
ATOM 1957 C CA . THR A 1 257 ? -6.035 -13.635 19.984 1.00 93.56 257 THR A CA 1
ATOM 1958 C C . THR A 1 257 ? -4.978 -12.978 20.865 1.00 93.56 257 THR A C 1
ATOM 1960 O O . THR A 1 257 ? -3.877 -13.510 20.988 1.00 93.56 257 THR A O 1
ATOM 1963 N N . GLN A 1 258 ? -5.303 -11.825 21.447 1.00 85.62 258 GLN A N 1
ATOM 1964 C CA . GLN A 1 258 ? -4.505 -11.089 22.425 1.00 85.62 258 GLN A CA 1
ATOM 1965 C C . GLN A 1 258 ? -5.460 -10.386 23.380 1.00 85.62 258 GLN A C 1
ATOM 1967 O O . GLN A 1 258 ? -6.494 -9.890 22.871 1.00 85.62 258 GLN A O 1
#

Mean predicted aligned error: 2.87 Å

Radius of gyration: 18.49 Å; Cα contacts (8 Å, |Δi|>4): 476; chains: 1; bounding box: 47×42×49 Å

Sequence (258 aa):
MSVNHELKILQAIRQADTLCVPQLIPTCLAAHLLPRDFEGSEADYLSHLVHHLLPKVRKFHLANRVDIFVEENAFSSAAAKKYLLKAKAMGFDLIIHGNQFTSGCVQLANDVEALSIDHLETMTPDEIRALAKGKTIPVVLPGASIGLGAPFAPARQLLDAGTSLAIASDWNPGSAPMGNLLVQAALMGVAEGLTMAETWAAMTIRAARALQLEDRGCIRRGHLADLMAFPTSNYQEVLYHQGQMRPEKIWKNGILTQ

pLDDT: mean 96.95, std 2.6, range [68.38, 98.88]

Organism: NCBI:txid1236989

Nearest PDB structures (foldseek):
  2puz-assembly1_A  TM=9.564E-01  e=7.078E-20  Agrobacterium fabrum str. C58
  2g3f-assembly1_A  TM=9.652E-01  e=2.080E-19  Bacillus subtilis
  2oof-assembly1_A  TM=9.503E-01  e=2.610E-19  unidentified
  3qz6-assembly1_A  TM=3.548E-01  e=2.461E-02  Desulfitobacterium hafniense DCB-2
  7o5w-assembly1_BBB  TM=3.662E-01  e=3.268E-02  Rhizorhabdus wittichii RW1

Secondary structure (DSSP, 8-state):
--HHHHHHHHHHHHHHHTTSSSPP--EEEEESS--TT--S-HHHHHHHIIIIIHHHHHHTT--SEEEEBBSTTSB-HHHHHHHHHHHHHTT-EEEEEESSSSS-HHHHHHHHT-SEEEE-TT--HHHHHHHHTSSPEEEE-HHHHHHHTPPPP-HHHHHHTT---EE-----SSS-TT--HHHHHHHHHHHTT--HHHHHHHHTHHHHHHTT-TT-SS--TTS---EEE-S-S-HHHHHHTTT-S--SEEEETTEE--

Foldseek 3Di:
DDLVVQLVVLVVQVVVCVVDLDHGADEREPQEADDPPDPDDSLVVLVCCLVPRLVVCVVVVSHQAYEHEDDPRGDDLVSVLVSLLSSVVVRHAYEYADLQPDDDCLVSCQVSVHLEYEDQLRDDLVSLLSNLVGNHAYEWALLLCVQVVHGGHLVLSSVVSPGLAAYAHPCDDPRGVPRLRLLSLLVCCVRNVNDLVSSLSRHFVSVCSSVVNPQTRDDDPNHFPFDFAWPDPDSRVSSVVNRPTDTPWTDGSNHTPD

Solvent-accessible surface area (backbone atoms only — not comparable to full-atom values): 13816 Å² total; per-residue (Å²): 122,52,66,68,55,54,52,49,52,38,50,48,51,58,52,45,39,76,74,46,89,63,86,70,82,55,62,46,56,75,47,50,55,75,43,93,86,58,90,73,52,71,59,53,52,48,48,46,39,61,74,65,33,50,59,51,33,55,75,67,67,44,37,60,30,36,34,35,31,40,37,97,92,42,32,51,68,74,52,46,51,57,43,50,53,52,41,41,77,73,70,33,47,40,40,32,39,24,12,58,88,50,60,75,44,52,63,56,39,57,76,68,62,18,44,26,41,29,37,34,40,40,63,45,76,66,46,44,56,53,40,36,74,48,81,42,20,45,30,35,31,43,26,34,22,63,62,66,73,46,70,64,37,62,55,41,61,40,46,75,54,62,38,58,48,18,51,49,28,58,67,38,90,81,42,6,70,79,46,53,44,50,33,33,47,29,51,46,22,65,76,36,69,44,50,67,66,55,44,51,37,9,60,24,40,28,34,23,54,56,67,73,40,87,49,43,46,55,97,52,93,92,35,52,43,63,45,74,41,54,95,61,97,49,83,60,54,44,44,72,48,48,43,70,57,59,66,71,33,34,26,53,78,66,41,80,76,77